Protein AF-A0A7R9WH27-F1 (afdb_monomer_lite)

Structure (mmCIF, N/CA/C/O backbone):
data_AF-A0A7R9WH27-F1
#
_entry.id   AF-A0A7R9WH27-F1
#
loop_
_atom_site.group_PDB
_atom_site.id
_atom_site.type_symbol
_atom_site.label_atom_id
_atom_site.label_alt_id
_atom_site.label_comp_id
_atom_site.label_asym_id
_atom_site.label_entity_id
_atom_site.label_seq_id
_atom_site.pdbx_PDB_ins_code
_atom_site.Cartn_x
_atom_site.Cartn_y
_atom_site.Cartn_z
_atom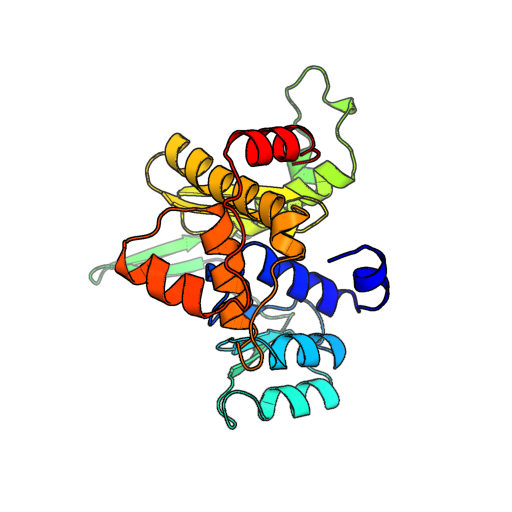_site.occupancy
_atom_site.B_iso_or_equiv
_atom_site.auth_seq_id
_atom_site.auth_comp_id
_atom_site.auth_asym_id
_atom_site.auth_atom_id
_atom_site.pdbx_PDB_model_num
ATOM 1 N N . VAL A 1 1 ? -1.184 -8.085 10.075 1.00 61.06 1 VAL A N 1
ATOM 2 C CA . VAL A 1 1 ? -1.516 -9.524 9.954 1.00 61.06 1 VAL A CA 1
ATOM 3 C C . VAL A 1 1 ? -0.761 -10.199 11.076 1.00 61.06 1 VAL A C 1
ATOM 5 O O . VAL A 1 1 ? 0.433 -9.943 11.156 1.00 61.06 1 VAL A O 1
ATOM 8 N N . THR A 1 2 ? -1.421 -10.906 11.996 1.00 66.88 2 THR A N 1
ATOM 9 C CA . THR A 1 2 ? -0.673 -11.622 13.046 1.00 66.88 2 THR A CA 1
ATOM 10 C C . THR A 1 2 ? 0.120 -12.771 12.410 1.00 66.88 2 THR A C 1
ATOM 12 O O . THR A 1 2 ? -0.253 -13.207 11.314 1.00 66.88 2 THR A O 1
ATOM 15 N N . PRO A 1 3 ? 1.202 -13.261 13.035 1.00 65.94 3 PRO A N 1
ATOM 16 C CA . PRO A 1 3 ? 1.954 -14.403 12.517 1.00 65.94 3 PRO A CA 1
ATOM 17 C C . PRO A 1 3 ? 1.070 -15.627 12.234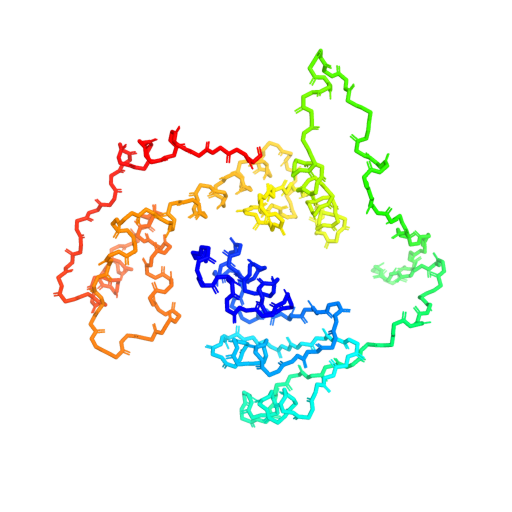 1.00 65.94 3 PRO A C 1
ATOM 19 O O . PRO A 1 3 ? 1.208 -16.252 11.185 1.00 65.94 3 PRO A O 1
ATOM 22 N N . GLU A 1 4 ? 0.087 -15.910 13.093 1.00 69.94 4 GLU A N 1
ATOM 23 C CA . GLU A 1 4 ? -0.840 -17.035 12.909 1.00 69.94 4 GLU A CA 1
ATOM 24 C C . GLU A 1 4 ? -1.750 -16.822 11.694 1.00 69.94 4 GLU A C 1
ATOM 26 O O . GLU A 1 4 ? -1.968 -17.735 10.900 1.00 69.94 4 GLU A O 1
ATOM 31 N N . ALA A 1 5 ? -2.244 -15.594 11.507 1.00 72.12 5 ALA A N 1
ATOM 32 C CA . ALA A 1 5 ? -3.050 -15.245 10.344 1.00 72.12 5 ALA A CA 1
ATOM 33 C C . ALA A 1 5 ? -2.237 -15.276 9.039 1.00 72.12 5 ALA A C 1
ATOM 35 O O . ALA A 1 5 ? -2.814 -15.486 7.977 1.00 72.12 5 ALA A O 1
ATOM 36 N N . ALA A 1 6 ? -0.918 -15.062 9.100 1.00 77.62 6 ALA A N 1
ATOM 37 C CA . ALA A 1 6 ? -0.035 -15.160 7.942 1.00 77.62 6 ALA A CA 1
ATOM 38 C C . ALA A 1 6 ? 0.253 -16.618 7.551 1.00 77.62 6 ALA A C 1
ATOM 40 O O . ALA A 1 6 ? 0.317 -16.913 6.362 1.00 77.62 6 ALA A O 1
ATOM 41 N N . ALA A 1 7 ? 0.371 -17.528 8.525 1.00 78.19 7 ALA A N 1
ATOM 42 C CA . ALA A 1 7 ? 0.679 -18.941 8.285 1.00 78.19 7 ALA A CA 1
ATOM 43 C C . ALA A 1 7 ? -0.418 -19.692 7.504 1.00 78.19 7 ALA A C 1
ATOM 45 O O . ALA A 1 7 ? -0.129 -20.664 6.814 1.00 78.19 7 ALA A O 1
ATOM 46 N N . GLY A 1 8 ? -1.672 -19.237 7.594 1.00 86.12 8 GLY A N 1
ATOM 47 C CA . GLY A 1 8 ? -2.798 -19.806 6.847 1.00 86.12 8 GLY A CA 1
ATOM 48 C C . GLY A 1 8 ? -2.989 -19.247 5.433 1.00 86.12 8 GLY A C 1
ATOM 49 O O . GLY A 1 8 ? -3.964 -19.607 4.776 1.00 86.12 8 GLY A O 1
ATOM 50 N N . LEU A 1 9 ? -2.125 -18.336 4.975 1.00 92.44 9 LEU A N 1
ATOM 51 C CA . LEU A 1 9 ? -2.237 -17.690 3.667 1.00 92.44 9 LEU A CA 1
ATOM 52 C C . LEU A 1 9 ? -1.174 -18.211 2.705 1.00 92.44 9 LEU A C 1
ATOM 54 O O . LEU A 1 9 ? -0.029 -18.445 3.083 1.00 92.44 9 LEU A O 1
ATOM 58 N N . THR A 1 10 ? -1.542 -18.324 1.431 1.00 95.56 10 THR A N 1
ATOM 59 C CA . THR A 1 10 ? -0.563 -18.559 0.369 1.00 95.56 10 THR A CA 1
ATOM 60 C C . THR A 1 10 ? 0.358 -17.340 0.219 1.00 95.56 10 THR A C 1
ATOM 62 O O . THR A 1 10 ? -0.026 -16.227 0.607 1.00 95.56 10 THR A O 1
ATOM 65 N N . PRO A 1 11 ? 1.572 -17.498 -0.344 1.00 95.06 11 PRO A N 1
ATOM 66 C CA . PRO A 1 11 ? 2.502 -16.382 -0.518 1.00 95.06 11 PRO A CA 1
ATOM 67 C C . PRO A 1 11 ? 1.886 -15.181 -1.251 1.00 95.06 11 PRO A C 1
ATOM 69 O O . PRO A 1 11 ? 2.013 -14.049 -0.783 1.00 95.06 11 PRO A O 1
ATOM 72 N N . SER A 1 12 ? 1.143 -15.418 -2.338 1.00 95.69 12 SER A N 1
ATOM 73 C CA . SER A 1 12 ? 0.466 -14.371 -3.115 1.00 95.69 12 SER A CA 1
ATOM 74 C C . SER A 1 12 ? -0.649 -13.685 -2.320 1.00 95.69 12 SER A C 1
ATOM 76 O O . SER A 1 12 ? -0.751 -12.455 -2.332 1.00 95.69 12 SER A O 1
ATOM 78 N N . ALA A 1 13 ? -1.431 -14.449 -1.552 1.00 96.44 13 ALA A N 1
ATOM 79 C CA . ALA A 1 13 ? -2.485 -13.906 -0.702 1.00 96.44 13 ALA A CA 1
ATOM 80 C C . ALA A 1 13 ? -1.905 -13.022 0.414 1.00 96.44 13 ALA A C 1
ATOM 82 O O . ALA A 1 13 ? -2.415 -11.927 0.674 1.00 96.44 13 ALA A O 1
ATOM 83 N N . LEU A 1 14 ? -0.811 -13.460 1.046 1.00 96.06 14 LEU A N 1
ATOM 84 C CA . LEU A 1 14 ? -0.101 -12.683 2.059 1.00 96.06 14 LEU A CA 1
ATOM 85 C C . LEU A 1 14 ? 0.523 -11.416 1.460 1.00 96.06 14 LEU A C 1
ATOM 87 O O . LEU A 1 14 ? 0.393 -10.343 2.053 1.00 96.06 14 LEU A O 1
ATOM 91 N N . ALA A 1 15 ? 1.161 -11.515 0.290 1.00 96.56 15 ALA A N 1
ATOM 92 C CA . ALA A 1 15 ? 1.761 -10.379 -0.404 1.00 96.56 15 ALA A CA 1
ATOM 93 C C . ALA A 1 15 ? 0.709 -9.321 -0.770 1.00 96.56 15 ALA A C 1
ATOM 95 O O . ALA A 1 15 ? 0.882 -8.148 -0.432 1.00 96.56 15 ALA A O 1
ATOM 96 N N . TYR A 1 16 ? -0.420 -9.733 -1.359 1.00 96.88 16 TYR A N 1
ATOM 97 C CA . TYR A 1 16 ? -1.527 -8.826 -1.668 1.00 96.88 16 TYR A CA 1
ATOM 98 C C . TYR A 1 16 ? -2.095 -8.173 -0.402 1.00 96.88 16 TYR A C 1
ATOM 100 O O . TYR A 1 16 ? -2.272 -6.952 -0.341 1.00 96.88 16 TYR A O 1
ATOM 108 N N . LEU A 1 17 ? -2.331 -8.968 0.649 1.00 95.00 17 LEU A N 1
ATOM 109 C CA . LEU A 1 17 ? -2.856 -8.461 1.913 1.00 95.00 17 LEU A CA 1
ATOM 110 C C . LEU A 1 17 ? -1.915 -7.434 2.551 1.00 95.00 17 LEU A C 1
ATOM 112 O O . LEU A 1 17 ? -2.388 -6.425 3.077 1.00 95.00 17 LEU A O 1
ATOM 116 N N . ARG A 1 18 ? -0.601 -7.676 2.512 1.00 95.81 18 ARG A N 1
ATOM 117 C CA . ARG A 1 18 ? 0.424 -6.740 2.988 1.00 95.81 18 ARG A CA 1
ATOM 118 C C . ARG A 1 18 ? 0.440 -5.463 2.152 1.00 95.81 18 ARG A C 1
ATOM 120 O O . ARG A 1 18 ? 0.321 -4.386 2.729 1.00 95.81 18 ARG A O 1
ATOM 127 N N . ALA A 1 19 ? 0.494 -5.578 0.825 1.00 97.31 19 ALA A N 1
ATOM 128 C CA . ALA A 1 19 ? 0.511 -4.437 -0.091 1.00 97.31 19 ALA A CA 1
ATOM 129 C C . ALA A 1 19 ? -0.689 -3.505 0.136 1.00 97.31 19 ALA A C 1
ATOM 131 O O . ALA A 1 19 ? -0.513 -2.312 0.376 1.00 97.31 19 ALA A O 1
ATOM 132 N N . ARG A 1 20 ? -1.903 -4.064 0.189 1.00 95.62 20 ARG A N 1
ATOM 133 C CA . ARG A 1 20 ? -3.128 -3.295 0.446 1.00 95.62 20 ARG A CA 1
ATOM 134 C C . ARG A 1 20 ? -3.147 -2.642 1.831 1.00 95.62 20 ARG A C 1
ATOM 136 O O . ARG A 1 20 ? -3.707 -1.565 2.021 1.00 95.62 20 ARG A O 1
ATOM 143 N N . ASN A 1 21 ? -2.573 -3.305 2.834 1.00 93.62 21 ASN A N 1
ATOM 144 C CA . ASN A 1 21 ? -2.565 -2.796 4.205 1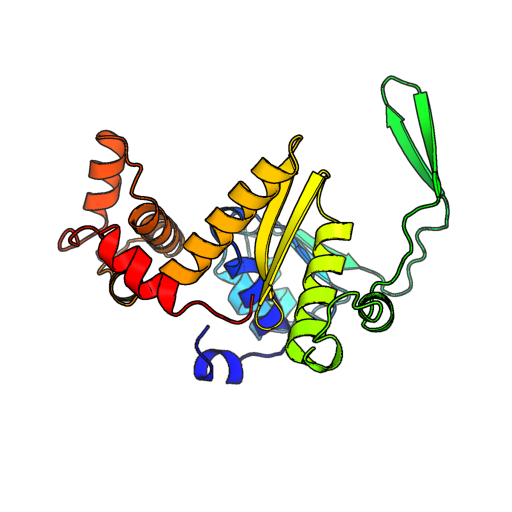.00 93.62 21 ASN A CA 1
ATOM 145 C C . ASN A 1 21 ? -1.449 -1.797 4.501 1.00 93.62 21 ASN A C 1
ATOM 147 O O . ASN A 1 21 ? -1.488 -1.232 5.597 1.00 93.62 21 ASN A O 1
ATOM 151 N N . ALA A 1 22 ? -0.513 -1.559 3.577 1.00 95.62 22 ALA A N 1
ATOM 152 C CA . ALA A 1 22 ? 0.455 -0.471 3.691 1.00 95.62 22 ALA A CA 1
ATOM 153 C C . ALA A 1 22 ? -0.272 0.859 3.948 1.00 95.62 22 ALA A C 1
ATOM 155 O O . ALA A 1 22 ? 0.007 1.551 4.923 1.00 95.62 22 ALA A O 1
ATOM 156 N N . ASP A 1 23 ? -1.291 1.143 3.132 1.00 96.00 23 ASP A N 1
ATOM 157 C CA . ASP A 1 23 ? -2.209 2.264 3.309 1.00 96.00 23 ASP A CA 1
ATOM 158 C C . ASP A 1 23 ? -3.601 1.891 2.756 1.00 96.00 23 ASP A C 1
ATOM 160 O O . ASP A 1 23 ? -3.847 1.971 1.546 1.00 96.00 23 ASP A O 1
ATOM 164 N N . PRO A 1 24 ? -4.533 1.439 3.612 1.00 93.31 24 PRO A N 1
ATOM 165 C CA . PRO A 1 24 ? -5.829 0.955 3.156 1.00 93.31 24 PRO A CA 1
ATOM 166 C C . PRO A 1 24 ? -6.774 2.083 2.721 1.00 93.31 24 PRO A C 1
ATOM 168 O O . PRO A 1 24 ? -7.764 1.796 2.049 1.00 93.31 24 PRO A O 1
ATOM 171 N N . MET A 1 25 ? -6.485 3.341 3.085 1.00 92.62 25 MET A N 1
ATOM 172 C CA . MET A 1 25 ? -7.241 4.500 2.603 1.00 92.62 25 MET A CA 1
ATOM 173 C C . MET A 1 25 ? -6.897 4.756 1.140 1.00 92.62 25 MET A C 1
ATOM 175 O O . MET A 1 25 ? -7.789 4.855 0.302 1.00 92.62 25 MET A O 1
ATOM 179 N N . CYS A 1 26 ? -5.601 4.779 0.817 1.00 95.38 26 CYS A N 1
ATOM 180 C CA . CYS A 1 26 ? -5.136 4.932 -0.561 1.00 95.38 26 CYS A CA 1
ATOM 181 C C . CYS A 1 26 ? -5.441 3.715 -1.447 1.00 95.38 26 CYS A C 1
ATOM 183 O O . CYS A 1 26 ? -5.509 3.862 -2.661 1.00 95.38 26 CYS A O 1
ATOM 185 N N . SER A 1 27 ? -5.638 2.528 -0.866 1.00 96.44 27 SER A N 1
ATOM 186 C CA . SER A 1 27 ? -5.945 1.309 -1.632 1.00 96.44 27 SER A CA 1
ATOM 187 C C . SER A 1 27 ? -7.432 1.153 -1.990 1.00 96.44 27 SER A C 1
ATOM 189 O O . SER A 1 27 ? -7.836 0.144 -2.574 1.00 96.44 27 SER A O 1
ATOM 191 N N . PHE A 1 28 ? -8.289 2.106 -1.616 1.00 95.31 28 PHE A N 1
ATOM 192 C CA . PHE A 1 28 ? -9.689 2.089 -2.028 1.00 95.31 28 PHE A CA 1
ATOM 193 C C . PHE A 1 28 ? -9.792 2.318 -3.541 1.00 95.31 28 PHE A C 1
ATOM 195 O O . PHE A 1 28 ? -9.456 3.394 -4.026 1.00 95.31 28 PHE A O 1
ATOM 202 N N . GLY A 1 29 ? -10.268 1.311 -4.281 1.00 96.06 29 GLY A N 1
ATOM 203 C CA . GLY A 1 29 ? -10.283 1.370 -5.748 1.00 96.06 29 GLY A CA 1
ATOM 204 C C . GLY A 1 29 ? -8.904 1.133 -6.371 1.00 96.06 29 GLY A C 1
ATOM 205 O O . GLY A 1 29 ? -8.630 1.625 -7.457 1.00 96.06 29 GLY A O 1
ATOM 206 N N . ASP A 1 30 ? -8.027 0.394 -5.686 1.00 97.94 30 ASP A N 1
ATOM 207 C CA . ASP A 1 30 ? -6.726 -0.002 -6.229 1.00 97.94 30 ASP A CA 1
ATOM 208 C C . ASP A 1 30 ? -6.839 -0.830 -7.520 1.00 97.94 30 ASP A C 1
ATOM 210 O O . ASP A 1 30 ? -7.867 -1.446 -7.818 1.00 97.94 30 ASP A O 1
ATOM 214 N N . PHE A 1 31 ? -5.732 -0.888 -8.257 1.00 98.56 31 PHE A N 1
ATOM 215 C CA . PHE A 1 31 ? -5.516 -1.859 -9.321 1.00 98.56 31 PHE A CA 1
ATOM 216 C C . PHE A 1 31 ? -4.410 -2.817 -8.870 1.00 98.56 31 PHE A C 1
ATOM 218 O O . PHE A 1 31 ? -3.254 -2.416 -8.730 1.00 98.56 31 PHE A O 1
ATOM 225 N N . ALA A 1 32 ? -4.766 -4.067 -8.583 1.00 98.25 32 ALA A N 1
ATOM 226 C CA . ALA A 1 32 ? -3.833 -5.051 -8.047 1.00 98.25 32 ALA A CA 1
ATOM 227 C C . ALA A 1 32 ? -2.902 -5.594 -9.143 1.00 98.25 32 ALA A C 1
ATOM 229 O O . ALA A 1 32 ? -3.335 -5.843 -10.264 1.00 98.25 32 ALA A O 1
ATOM 230 N N . ALA A 1 33 ? -1.638 -5.836 -8.804 1.00 98.25 33 ALA A N 1
ATOM 231 C CA . ALA A 1 33 ? -0.700 -6.574 -9.643 1.00 98.25 33 ALA A CA 1
ATOM 232 C C . ALA A 1 33 ? -0.110 -7.728 -8.828 1.00 98.25 33 ALA A C 1
ATOM 234 O O . ALA A 1 33 ? 0.365 -7.508 -7.712 1.00 98.25 33 ALA A O 1
ATOM 235 N N . VAL A 1 34 ? -0.164 -8.947 -9.366 1.00 97.88 34 VAL A N 1
ATOM 236 C CA . VAL A 1 34 ? 0.347 -10.161 -8.713 1.00 97.88 34 VAL A CA 1
ATOM 237 C C . VAL A 1 34 ? 1.380 -10.813 -9.628 1.00 97.88 34 VAL A C 1
ATOM 239 O O . VAL A 1 34 ? 1.140 -10.966 -10.822 1.00 97.88 34 VAL A O 1
ATOM 242 N N . SER A 1 35 ? 2.544 -11.162 -9.077 1.00 96.50 35 SER A N 1
ATOM 243 C CA . SER A 1 35 ? 3.671 -11.752 -9.818 1.00 96.50 35 SER A CA 1
ATOM 244 C C . SER A 1 35 ? 3.456 -13.206 -10.234 1.00 96.50 35 SER A C 1
ATOM 246 O O . SER A 1 35 ? 4.166 -13.698 -11.103 1.00 96.50 35 SER A O 1
ATOM 248 N N . ASP A 1 36 ? 2.487 -13.876 -9.617 1.00 96.38 36 ASP A N 1
ATOM 249 C CA . ASP A 1 36 ? 2.232 -15.311 -9.715 1.00 96.38 36 ASP A CA 1
ATOM 250 C C . ASP A 1 36 ? 0.786 -15.579 -10.144 1.00 96.38 36 ASP A C 1
ATOM 252 O O . ASP A 1 36 ? -0.057 -14.676 -10.161 1.00 96.38 36 ASP A O 1
ATOM 256 N N . VAL A 1 37 ? 0.488 -16.839 -10.474 1.00 97.31 37 VAL A N 1
ATOM 257 C CA . VAL A 1 37 ? -0.882 -17.274 -10.769 1.00 97.31 37 VAL A CA 1
ATOM 258 C C . VAL A 1 37 ? -1.773 -16.999 -9.557 1.00 97.31 37 VAL A C 1
ATOM 260 O O . VAL A 1 37 ? -1.492 -17.451 -8.448 1.00 97.31 37 VAL A O 1
ATOM 263 N N . VAL A 1 38 ? -2.858 -16.257 -9.770 1.00 98.38 38 VAL A N 1
ATOM 264 C CA . VAL A 1 38 ? -3.792 -15.888 -8.703 1.00 98.38 38 VAL A CA 1
ATOM 265 C C . VAL A 1 38 ? -4.614 -17.107 -8.309 1.00 98.38 38 VAL A C 1
ATOM 267 O O . VAL A 1 38 ? -5.360 -17.653 -9.124 1.00 98.38 38 VAL A O 1
ATOM 270 N N . ASP A 1 39 ? -4.491 -17.494 -7.044 1.00 98.25 39 ASP A N 1
ATOM 271 C CA . ASP A 1 39 ? -5.215 -18.600 -6.426 1.00 98.25 39 ASP A CA 1
ATOM 272 C C . ASP A 1 39 ? -6.539 -18.165 -5.771 1.00 98.25 39 ASP A C 1
ATOM 274 O O . ASP A 1 39 ? -6.862 -16.976 -5.639 1.00 98.25 39 ASP A O 1
ATOM 278 N N . GLU A 1 40 ? -7.329 -19.157 -5.348 1.00 98.00 40 GLU A N 1
ATOM 279 C CA . GLU A 1 40 ? -8.607 -18.937 -4.666 1.00 98.00 40 GLU A CA 1
ATOM 280 C C . GLU A 1 40 ? -8.439 -18.063 -3.412 1.00 98.00 40 GLU A C 1
ATOM 282 O O . GLU A 1 40 ? -9.232 -17.147 -3.179 1.00 98.00 40 GLU A O 1
ATOM 287 N N . ALA A 1 41 ? -7.386 -18.295 -2.621 1.00 96.88 41 ALA A N 1
ATOM 288 C CA . ALA A 1 41 ? -7.129 -17.561 -1.383 1.00 96.88 41 ALA A CA 1
ATOM 289 C C . ALA A 1 41 ? -6.936 -16.057 -1.641 1.00 96.88 41 ALA A C 1
ATOM 291 O O . ALA A 1 41 ? -7.566 -15.220 -0.984 1.00 96.88 41 ALA A O 1
ATOM 292 N N . THR A 1 42 ? -6.126 -15.706 -2.640 1.00 97.81 42 THR A N 1
ATOM 293 C CA . THR A 1 42 ? -5.892 -14.323 -3.069 1.00 97.81 42 THR A CA 1
ATOM 294 C C . THR A 1 42 ? -7.186 -13.699 -3.594 1.00 97.81 42 THR A C 1
ATOM 296 O O . THR A 1 42 ? -7.555 -12.589 -3.190 1.00 97.81 42 THR A O 1
ATOM 299 N N . ALA A 1 43 ? -7.937 -14.432 -4.423 1.00 98.19 43 ALA A N 1
ATOM 300 C CA . ALA A 1 43 ? -9.215 -13.975 -4.962 1.00 98.19 43 ALA A CA 1
ATOM 301 C C . ALA A 1 43 ? -10.269 -13.726 -3.867 1.00 98.19 43 ALA A C 1
ATOM 303 O O . ALA A 1 43 ? -11.008 -12.741 -3.933 1.00 98.19 43 ALA A O 1
ATOM 304 N N . LEU A 1 44 ? -10.329 -14.564 -2.826 1.00 97.06 44 LEU A N 1
ATOM 305 C CA . LEU A 1 44 ? -11.243 -14.403 -1.689 1.00 97.06 44 LEU A CA 1
ATOM 306 C C . LEU A 1 44 ? -10.929 -13.170 -0.838 1.00 97.06 44 LEU A C 1
ATOM 308 O O . LEU A 1 44 ? -11.859 -12.544 -0.314 1.00 97.06 44 LEU A O 1
ATOM 312 N N . ILE A 1 45 ? -9.651 -12.807 -0.699 1.00 95.25 45 ILE A N 1
ATOM 313 C CA . ILE A 1 45 ? -9.258 -11.546 -0.059 1.00 95.25 45 ILE A CA 1
ATOM 314 C C . ILE A 1 45 ? -9.735 -10.383 -0.932 1.00 95.25 45 ILE A C 1
ATOM 316 O O . ILE A 1 45 ? -10.535 -9.568 -0.473 1.00 95.25 45 ILE A O 1
ATOM 320 N N . LEU A 1 46 ? -9.342 -10.353 -2.207 1.00 95.81 46 LEU A N 1
ATOM 321 C CA . LEU A 1 46 ? -9.679 -9.283 -3.153 1.00 95.81 46 LEU A CA 1
ATOM 322 C C . LEU A 1 46 ? -11.198 -9.100 -3.352 1.00 95.81 46 LEU A C 1
ATOM 324 O O . LEU A 1 46 ? -11.688 -7.977 -3.517 1.00 95.81 46 LEU A O 1
ATOM 328 N N . LYS A 1 47 ? -11.982 -10.182 -3.284 1.00 96.00 47 LYS A N 1
ATOM 329 C CA . LYS A 1 47 ? -13.454 -10.160 -3.369 1.00 96.00 47 LYS A CA 1
ATOM 330 C C . LYS A 1 47 ? -14.083 -9.235 -2.326 1.00 96.00 47 LYS A C 1
ATOM 332 O O . LYS A 1 47 ? -15.049 -8.543 -2.643 1.00 96.00 47 LYS A O 1
ATOM 337 N N . LYS A 1 48 ? -13.548 -9.227 -1.100 1.00 93.00 48 LYS A N 1
ATOM 338 C CA . LYS A 1 48 ? -14.086 -8.472 0.050 1.00 93.00 48 LYS A CA 1
ATOM 339 C C . LYS A 1 48 ? -13.723 -6.988 0.019 1.00 93.00 48 LYS A C 1
ATOM 341 O O . LYS A 1 48 ? -14.303 -6.198 0.760 1.00 93.00 48 LYS A O 1
ATOM 346 N N . GLU A 1 49 ? -12.744 -6.630 -0.796 1.00 93.50 49 GLU A N 1
ATOM 347 C CA . GLU A 1 49 ? -12.150 -5.303 -0.846 1.00 93.50 49 GLU A CA 1
ATOM 348 C C . GLU A 1 49 ? -12.787 -4.431 -1.930 1.00 93.50 49 GLU A C 1
ATOM 350 O O . GLU A 1 49 ? -13.382 -4.939 -2.875 1.00 93.50 49 GLU A O 1
ATOM 355 N N . VAL A 1 50 ? -12.655 -3.110 -1.850 1.00 94.56 50 VAL A N 1
ATOM 356 C CA . VAL A 1 50 ? -12.989 -2.236 -2.988 1.00 94.56 50 VAL A CA 1
ATOM 357 C C . VAL A 1 50 ? -11.746 -2.071 -3.856 1.00 94.56 50 VAL A C 1
ATOM 359 O O . VAL A 1 50 ? -10.736 -1.554 -3.382 1.00 94.56 50 VAL A O 1
ATOM 362 N N . SER A 1 51 ? -11.836 -2.533 -5.101 1.00 97.19 51 S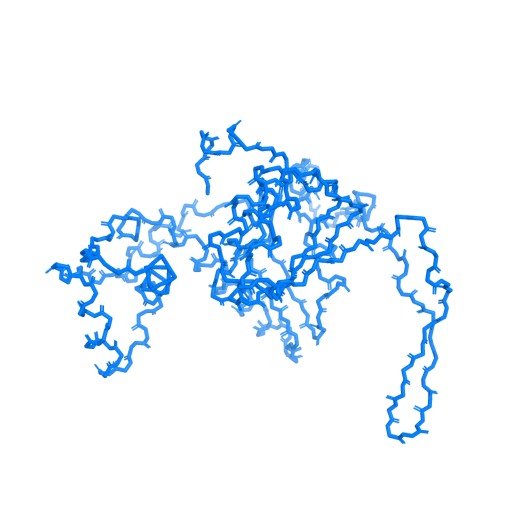ER A N 1
ATOM 363 C CA . SER A 1 51 ? -10.751 -2.591 -6.084 1.00 97.19 51 SER A CA 1
ATOM 364 C C . SER A 1 51 ? -11.343 -2.476 -7.488 1.00 97.19 51 SER A C 1
ATOM 366 O O . SER A 1 51 ? -12.467 -2.949 -7.713 1.00 97.19 51 SER A O 1
ATOM 368 N N . ASP A 1 52 ? -10.604 -1.863 -8.407 1.00 98.19 52 ASP A N 1
ATOM 369 C CA . ASP A 1 52 ? -11.036 -1.587 -9.777 1.00 98.19 52 ASP A CA 1
ATOM 370 C C . ASP A 1 52 ? -10.578 -2.640 -10.783 1.00 98.19 52 ASP A C 1
ATOM 372 O O . ASP A 1 52 ? -11.314 -2.924 -11.733 1.00 98.19 52 ASP A O 1
ATOM 376 N N . GLY A 1 53 ? -9.444 -3.291 -10.533 1.00 98.44 53 GLY A N 1
ATOM 377 C CA . GLY A 1 53 ? -8.975 -4.380 -11.377 1.00 98.44 53 GLY A CA 1
ATOM 378 C C . GLY A 1 53 ? -7.801 -5.152 -10.796 1.00 98.44 53 GLY A C 1
ATOM 379 O O . GLY A 1 53 ? -7.271 -4.819 -9.736 1.00 98.44 53 GLY A O 1
ATOM 380 N N . ILE A 1 54 ? -7.412 -6.205 -11.506 1.00 98.69 54 ILE A N 1
ATOM 381 C CA . ILE A 1 54 ? -6.223 -7.006 -11.229 1.00 98.69 54 ILE A CA 1
ATOM 382 C C . ILE A 1 54 ? -5.509 -7.371 -12.531 1.00 98.69 54 ILE A C 1
ATOM 384 O O . ILE A 1 54 ? -6.152 -7.627 -13.550 1.00 98.69 54 ILE A O 1
ATOM 388 N N . VAL A 1 55 ? -4.179 -7.401 -12.482 1.00 98.56 55 VAL A N 1
ATOM 389 C CA . VAL A 1 55 ? -3.309 -7.985 -13.502 1.00 98.56 55 VAL A CA 1
ATOM 390 C C . VAL A 1 55 ? -2.411 -9.053 -12.879 1.00 98.56 55 VAL A C 1
ATOM 392 O O . VAL A 1 55 ? -1.873 -8.862 -11.787 1.00 98.56 55 VAL A O 1
ATOM 395 N N . ALA A 1 56 ? -2.259 -10.181 -13.564 1.00 98.19 56 ALA A N 1
ATOM 396 C CA . ALA A 1 56 ? -1.430 -11.305 -13.135 1.00 98.19 56 ALA A CA 1
ATOM 397 C C . ALA A 1 56 ? -0.979 -12.131 -14.352 1.00 98.19 56 ALA A C 1
ATOM 399 O O . ALA A 1 56 ? -1.591 -11.997 -15.413 1.00 98.19 56 ALA A O 1
ATOM 400 N N . PRO A 1 57 ? 0.042 -12.998 -14.236 1.00 97.56 57 PRO A N 1
ATOM 401 C CA . PRO A 1 57 ? 0.423 -13.913 -15.316 1.00 97.56 57 PRO A CA 1
ATOM 402 C C . PRO A 1 57 ? -0.608 -15.019 -15.590 1.00 97.56 57 PRO A C 1
ATOM 404 O O . PRO A 1 57 ? -0.516 -15.700 -16.603 1.00 97.56 57 PRO A O 1
ATOM 407 N N . GLY A 1 58 ? -1.571 -15.226 -14.690 1.00 98.06 58 GLY A N 1
ATOM 408 C CA . GLY A 1 58 ? -2.639 -16.204 -14.861 1.00 98.06 58 GLY A CA 1
ATOM 409 C C . GLY A 1 58 ? -3.541 -16.297 -13.633 1.00 98.06 58 GLY A C 1
ATOM 410 O O . GLY A 1 58 ? -3.277 -15.679 -12.598 1.00 98.06 58 GLY A O 1
ATOM 411 N N . TYR A 1 59 ? -4.604 -17.091 -13.745 1.00 98.44 59 TYR A N 1
ATOM 412 C CA . TYR A 1 59 ? -5.620 -17.280 -12.706 1.00 98.44 59 TYR A CA 1
ATOM 413 C C . TYR A 1 59 ? -6.031 -18.751 -12.648 1.00 98.44 59 TYR A C 1
ATOM 415 O O . TYR A 1 59 ? -6.228 -19.371 -13.694 1.00 98.44 59 TYR A O 1
ATOM 423 N N . THR A 1 60 ? -6.217 -19.308 -11.449 1.00 98.62 60 THR A N 1
ATOM 424 C CA . THR A 1 60 ? -6.871 -20.621 -11.344 1.00 98.62 60 THR A CA 1
ATOM 425 C C . THR A 1 60 ? -8.354 -20.511 -11.729 1.00 98.62 60 THR A C 1
ATOM 427 O O . THR A 1 60 ? -8.935 -19.418 -11.635 1.00 98.62 60 THR A O 1
ATOM 430 N N . PRO A 1 61 ? -9.009 -21.610 -12.151 1.00 98.56 61 PRO A N 1
ATOM 431 C CA . PRO A 1 61 ? -10.439 -21.594 -12.463 1.00 98.56 61 PRO A CA 1
ATOM 432 C C . PRO A 1 61 ? -11.295 -21.055 -11.307 1.00 98.56 61 PRO A C 1
ATOM 434 O O . PRO A 1 61 ? -12.187 -20.234 -11.520 1.00 98.56 61 PRO A O 1
ATOM 437 N N . GLU A 1 62 ? -10.982 -21.446 -10.072 1.00 98.19 62 GLU A N 1
ATOM 438 C CA . GLU A 1 62 ? -11.697 -21.039 -8.858 1.00 98.19 62 GLU A CA 1
ATOM 439 C C . GLU A 1 62 ? -11.532 -19.538 -8.598 1.00 98.19 62 GLU A C 1
ATOM 441 O O . GLU A 1 62 ? -12.512 -18.828 -8.340 1.00 98.19 62 GLU A O 1
ATOM 446 N N . ALA A 1 63 ? -10.300 -19.032 -8.722 1.00 98.50 63 ALA A N 1
ATOM 447 C CA . ALA A 1 63 ? -10.003 -17.612 -8.590 1.00 98.50 63 ALA A CA 1
ATOM 448 C C . ALA A 1 63 ? -10.785 -16.789 -9.619 1.00 98.50 63 ALA A C 1
ATOM 450 O O . ALA A 1 63 ? -11.430 -15.794 -9.276 1.00 98.50 63 ALA A O 1
ATOM 451 N N . LEU A 1 64 ? -10.789 -17.231 -10.876 1.00 98.00 64 LEU A N 1
ATOM 452 C CA . LEU A 1 64 ? -11.467 -16.532 -11.957 1.00 98.00 64 LEU A CA 1
ATOM 453 C C . LEU A 1 64 ? -12.991 -16.486 -11.746 1.00 98.00 64 LEU A C 1
ATOM 455 O O . LEU A 1 64 ? -13.604 -15.430 -11.927 1.00 98.00 64 LEU A O 1
ATOM 459 N N . GLU A 1 65 ? -13.608 -17.581 -11.294 1.00 98.25 65 GLU A N 1
ATOM 460 C CA . GLU A 1 65 ? -15.043 -17.629 -10.980 1.00 98.25 65 GLU A CA 1
ATOM 461 C C . GLU A 1 65 ? -15.443 -16.704 -9.822 1.00 98.25 65 GLU A C 1
ATOM 463 O O . GLU A 1 65 ? -16.551 -16.152 -9.798 1.00 98.25 65 GLU A O 1
ATOM 468 N N . ILE A 1 66 ? -14.539 -16.485 -8.867 1.00 98.38 66 ILE A N 1
ATOM 469 C CA . ILE A 1 66 ? -14.730 -15.500 -7.801 1.00 98.38 66 ILE A CA 1
ATOM 470 C C . ILE A 1 66 ? -14.647 -14.076 -8.358 1.00 98.38 66 ILE A C 1
ATOM 472 O O . ILE A 1 66 ? -15.530 -13.254 -8.082 1.00 98.38 66 ILE A O 1
ATOM 476 N N . LEU A 1 67 ? -13.599 -13.775 -9.128 1.00 98.06 67 LEU A N 1
ATOM 477 C CA . LEU A 1 67 ? -13.300 -12.420 -9.592 1.00 98.06 67 LEU A CA 1
ATOM 478 C C . LEU A 1 67 ? -14.305 -11.920 -10.632 1.00 98.06 67 LEU A C 1
ATOM 480 O O . LEU A 1 67 ? -14.719 -10.763 -10.550 1.00 98.06 67 LEU A O 1
ATOM 484 N N . LYS A 1 68 ? -14.799 -12.793 -11.519 1.00 97.00 68 LYS A N 1
ATOM 485 C CA . LYS A 1 68 ? -15.861 -12.467 -12.489 1.00 97.00 68 LYS A CA 1
ATOM 486 C C . LYS A 1 68 ? -17.126 -11.916 -11.831 1.00 97.00 68 LYS A C 1
ATOM 488 O O . LYS A 1 68 ? -17.811 -11.090 -12.415 1.00 97.00 68 LYS A O 1
ATOM 493 N N . LYS A 1 69 ? -17.461 -12.340 -10.610 1.00 97.25 69 LYS A N 1
ATOM 494 C CA . LYS A 1 69 ? -18.688 -11.900 -9.914 1.00 97.25 69 LYS A CA 1
ATOM 495 C C . LYS A 1 69 ? -18.551 -10.509 -9.289 1.00 97.25 69 LYS A C 1
ATOM 497 O O . LYS A 1 69 ? -19.549 -9.884 -8.922 1.00 97.25 69 LYS A O 1
ATOM 502 N N . LYS A 1 70 ? -17.325 -10.008 -9.138 1.00 97.38 70 LYS A N 1
ATOM 503 C CA . LYS A 1 70 ? -17.042 -8.724 -8.493 1.00 97.38 70 LYS A CA 1
ATOM 504 C C . LYS A 1 70 ? -17.540 -7.559 -9.365 1.00 97.38 70 LYS A C 1
ATOM 506 O O . LYS A 1 70 ? -17.612 -7.656 -10.588 1.00 97.38 70 LYS A O 1
ATOM 511 N N . LYS A 1 71 ? -17.951 -6.461 -8.717 1.00 95.56 71 LYS A N 1
ATOM 512 C CA . LYS A 1 71 ? -18.582 -5.281 -9.354 1.00 95.56 71 LYS A CA 1
ATOM 513 C C . LYS A 1 71 ? -19.729 -5.650 -10.318 1.00 95.56 71 LYS A C 1
ATOM 515 O O . LYS A 1 71 ? -19.888 -5.019 -11.358 1.00 95.56 71 LYS A O 1
ATOM 520 N N . GLY A 1 72 ? -20.509 -6.685 -9.988 1.00 95.44 72 GLY A N 1
ATOM 521 C CA . GLY A 1 72 ? -21.643 -7.130 -10.805 1.00 95.44 72 GLY A CA 1
ATOM 522 C C . GLY A 1 72 ? -21.243 -7.571 -12.215 1.00 95.44 72 GLY A C 1
ATOM 523 O O . GLY A 1 72 ? -21.928 -7.216 -13.169 1.00 95.44 72 GLY A O 1
ATOM 524 N N . GLY A 1 73 ? -20.111 -8.268 -12.360 1.00 96.50 73 GLY A N 1
ATOM 525 C CA . GLY A 1 73 ? -19.612 -8.708 -13.668 1.00 96.50 73 GLY A CA 1
ATOM 526 C C . GLY A 1 73 ? -18.628 -7.751 -14.339 1.00 96.50 73 GLY A C 1
ATOM 527 O O . GLY A 1 73 ? -18.085 -8.083 -15.385 1.00 96.50 73 GLY A O 1
ATOM 528 N N . LYS A 1 74 ? -18.403 -6.560 -13.770 1.00 97.06 74 LYS A N 1
ATOM 529 C CA . LYS A 1 74 ? -17.625 -5.477 -14.404 1.00 97.06 74 LYS A CA 1
ATOM 530 C C . LYS A 1 74 ? -16.214 -5.307 -13.838 1.00 97.06 74 LYS A C 1
ATOM 532 O O . LYS A 1 74 ? -15.588 -4.275 -14.062 1.00 97.06 74 LYS A O 1
ATOM 537 N N . PHE A 1 75 ? -15.736 -6.251 -13.031 1.00 98.38 75 PHE A N 1
ATOM 538 C CA . PHE A 1 75 ? -14.381 -6.185 -12.493 1.00 98.38 75 PHE A CA 1
ATOM 539 C C . PHE A 1 75 ? -13.350 -6.483 -13.586 1.00 98.38 75 PHE A C 1
ATOM 541 O O . PHE A 1 75 ? -13.506 -7.448 -14.332 1.00 98.38 75 PHE A O 1
ATOM 548 N N . ILE A 1 76 ? -12.314 -5.647 -13.686 1.00 98.56 76 ILE A N 1
ATOM 549 C CA . ILE A 1 76 ? -11.296 -5.773 -14.730 1.00 98.56 76 ILE A CA 1
ATOM 550 C C . ILE A 1 76 ? -10.300 -6.858 -14.317 1.00 98.56 76 ILE A C 1
ATOM 552 O O . ILE A 1 76 ? -9.632 -6.738 -13.293 1.00 98.56 76 ILE A O 1
ATOM 556 N N . VAL A 1 77 ? -10.194 -7.908 -15.128 1.00 98.44 77 VAL A N 1
ATOM 557 C CA . VAL A 1 77 ? -9.233 -9.001 -14.944 1.00 98.44 77 VAL A CA 1
ATOM 558 C C . VAL A 1 77 ? -8.346 -9.044 -16.181 1.00 98.44 77 VAL A C 1
ATOM 560 O O . VAL A 1 77 ? -8.836 -9.300 -17.279 1.00 98.44 77 VAL A O 1
ATOM 563 N N . LEU A 1 78 ? -7.061 -8.744 -16.005 1.00 98.44 78 LEU A N 1
ATOM 564 C CA . LEU A 1 78 ? -6.066 -8.732 -17.073 1.00 98.44 78 LEU A CA 1
ATOM 565 C C . LEU A 1 78 ? -5.071 -9.870 -16.876 1.00 98.44 78 LEU A C 1
ATOM 567 O O . LEU A 1 78 ? -4.608 -10.121 -15.763 1.00 98.44 78 LEU A O 1
ATOM 571 N N . GLU A 1 79 ? -4.706 -10.522 -17.970 1.00 97.75 79 GLU A N 1
ATOM 572 C CA . GLU A 1 79 ? -3.606 -11.479 -17.998 1.00 97.75 79 GLU A CA 1
ATOM 573 C C . GLU A 1 79 ? -2.401 -10.827 -18.678 1.00 97.75 79 GLU A C 1
ATOM 575 O O . GLU A 1 79 ? -2.514 -10.290 -19.783 1.00 97.75 79 GLU A O 1
ATOM 580 N N . ALA A 1 80 ? -1.259 -10.822 -17.995 1.00 95.56 80 ALA A N 1
ATOM 581 C CA . ALA A 1 80 ? -0.004 -10.311 -18.523 1.00 95.56 80 ALA A CA 1
ATOM 582 C C . ALA A 1 80 ? 0.860 -11.464 -19.030 1.00 95.56 80 ALA A C 1
ATOM 584 O O . ALA A 1 80 ? 1.078 -12.447 -18.329 1.00 95.56 80 ALA A O 1
ATOM 585 N N . LYS A 1 81 ? 1.417 -11.314 -20.231 1.00 94.25 81 LYS A N 1
ATOM 586 C CA . LYS A 1 81 ? 2.407 -12.256 -20.755 1.00 94.25 81 LYS A CA 1
ATOM 587 C C . LYS A 1 81 ? 3.754 -12.002 -20.086 1.00 94.25 81 LYS A C 1
ATOM 589 O O . LYS A 1 81 ? 4.301 -10.907 -20.211 1.00 94.25 81 LYS A O 1
ATOM 594 N N . SER A 1 82 ? 4.274 -12.992 -19.367 1.00 87.31 82 SER A N 1
ATOM 595 C CA . SER A 1 82 ? 5.537 -12.876 -18.626 1.00 87.31 82 SER A CA 1
ATOM 596 C C . SER A 1 82 ? 6.769 -12.769 -19.530 1.00 87.31 82 SER A C 1
ATOM 598 O O . SER A 1 82 ? 7.803 -12.280 -19.085 1.00 87.31 82 SER A O 1
ATOM 600 N N . ASP A 1 83 ? 6.652 -13.186 -20.790 1.00 90.94 83 ASP A N 1
ATOM 601 C CA . ASP A 1 83 ? 7.687 -13.143 -21.825 1.00 90.94 83 ASP A CA 1
ATOM 602 C C . ASP A 1 83 ? 7.596 -11.906 -22.740 1.00 90.94 83 ASP A C 1
ATOM 604 O O . ASP A 1 83 ? 8.327 -11.806 -23.724 1.00 90.94 83 ASP A O 1
ATOM 608 N N . TYR A 1 84 ? 6.712 -10.950 -22.433 1.00 94.56 84 TYR A N 1
ATOM 609 C CA . TYR A 1 84 ? 6.585 -9.717 -23.206 1.00 94.56 84 TYR A CA 1
ATOM 610 C C . TYR A 1 84 ? 7.824 -8.819 -23.063 1.00 94.56 84 TYR A C 1
ATOM 612 O O . TYR A 1 84 ? 8.185 -8.407 -21.958 1.00 94.56 84 TYR A O 1
ATOM 620 N N . ASP A 1 85 ? 8.414 -8.438 -24.198 1.00 93.31 85 ASP A N 1
ATOM 621 C CA . ASP A 1 85 ? 9.494 -7.454 -24.269 1.00 93.31 85 ASP A CA 1
ATOM 622 C C . ASP A 1 85 ? 8.945 -6.058 -24.632 1.00 93.31 85 ASP A C 1
ATOM 624 O O . ASP A 1 85 ? 8.416 -5.874 -25.733 1.00 93.31 85 ASP A O 1
ATOM 628 N N . PRO A 1 86 ? 9.061 -5.051 -23.743 1.00 93.56 86 PRO A N 1
ATOM 629 C CA . PRO A 1 86 ? 8.639 -3.682 -24.032 1.00 93.56 86 PRO A CA 1
ATOM 630 C C . PRO A 1 86 ? 9.581 -2.912 -24.977 1.00 93.56 86 PRO A C 1
ATOM 632 O O . PRO A 1 86 ? 9.264 -1.773 -25.319 1.00 93.56 86 PRO A O 1
ATOM 635 N N . GLY A 1 87 ? 10.730 -3.475 -25.371 1.00 95.56 87 GLY A N 1
ATOM 636 C CA . GLY A 1 87 ? 11.765 -2.780 -26.139 1.00 95.56 87 GLY A CA 1
ATOM 637 C C . GLY A 1 87 ? 12.583 -1.792 -25.297 1.00 95.56 87 GLY A C 1
ATOM 638 O O . GLY A 1 87 ? 12.337 -1.589 -24.108 1.00 95.56 87 GLY A O 1
ATOM 639 N N . GLU A 1 88 ? 13.602 -1.169 -25.899 1.00 96.88 88 GLU A N 1
ATOM 640 C CA . GLU A 1 88 ? 14.533 -0.293 -25.166 1.00 96.88 88 GLU A CA 1
ATOM 641 C C . GLU A 1 88 ? 14.087 1.166 -25.057 1.00 96.88 88 GLU A C 1
ATOM 643 O O . GLU A 1 88 ? 14.470 1.848 -24.104 1.00 96.88 88 GLU A O 1
ATOM 648 N N . VAL A 1 89 ? 13.329 1.665 -26.034 1.00 98.12 89 VAL A N 1
ATOM 649 C CA . VAL A 1 89 ? 12.976 3.085 -26.151 1.00 98.12 89 VAL A CA 1
ATOM 650 C C . VAL A 1 89 ? 11.497 3.271 -25.860 1.00 98.12 89 VAL A C 1
ATOM 652 O O . VAL A 1 89 ? 10.653 2.590 -26.435 1.00 98.12 89 VAL A O 1
ATOM 655 N N . GLU A 1 90 ? 11.186 4.226 -24.991 1.00 97.62 90 GLU A N 1
ATOM 656 C CA . GLU A 1 90 ? 9.823 4.665 -24.719 1.00 97.62 90 GLU A CA 1
ATOM 657 C C . GLU A 1 90 ? 9.602 6.092 -25.221 1.00 97.62 90 GLU A C 1
ATOM 659 O O . GLU A 1 90 ? 10.522 6.918 -25.253 1.00 97.62 90 GLU A O 1
ATOM 664 N N . TYR A 1 91 ? 8.357 6.367 -25.604 1.00 97.94 91 TYR A N 1
ATOM 665 C CA . TYR A 1 91 ? 7.934 7.637 -26.175 1.00 97.94 91 TYR A CA 1
ATOM 666 C C . TYR A 1 91 ? 6.829 8.258 -25.323 1.00 97.94 91 TYR A C 1
ATOM 668 O O . TYR A 1 91 ? 5.935 7.562 -24.838 1.00 97.94 91 TYR A O 1
ATOM 676 N N . ARG A 1 92 ? 6.868 9.580 -25.160 1.00 98.00 92 ARG A N 1
ATOM 677 C CA . ARG A 1 92 ? 5.792 10.356 -24.536 1.00 98.00 92 ARG A CA 1
ATOM 678 C C . ARG A 1 92 ? 5.541 11.624 -25.335 1.00 98.00 92 ARG A C 1
ATOM 680 O O . ARG A 1 92 ? 6.479 12.354 -25.643 1.00 98.00 92 ARG A O 1
ATOM 687 N N . GLU A 1 93 ? 4.277 11.910 -25.616 1.00 98.25 93 GLU A N 1
ATOM 688 C CA . GLU A 1 93 ? 3.877 13.182 -26.210 1.00 98.25 93 GLU A CA 1
ATOM 689 C C . GLU A 1 93 ? 3.601 14.222 -25.119 1.00 98.25 93 GLU A C 1
ATOM 691 O O . GLU A 1 93 ? 2.885 13.951 -24.152 1.00 98.25 93 GLU A O 1
ATOM 696 N N . VAL A 1 94 ? 4.170 15.418 -25.270 1.00 98.12 94 VAL A N 1
ATOM 697 C CA . VAL A 1 94 ? 3.866 16.582 -24.433 1.00 98.12 94 VAL A CA 1
ATOM 698 C C . VAL A 1 94 ? 3.744 17.796 -25.342 1.00 98.12 94 VAL A C 1
ATOM 700 O O . VAL A 1 94 ? 4.701 18.171 -26.015 1.00 98.12 94 VAL A O 1
ATOM 703 N N . TYR A 1 95 ? 2.561 18.413 -25.351 1.00 97.88 95 TYR A N 1
ATOM 704 C CA . TYR A 1 95 ? 2.282 19.632 -26.118 1.00 97.88 95 TYR A CA 1
ATOM 705 C C . TYR A 1 95 ? 2.634 19.508 -27.618 1.00 97.88 95 TYR A C 1
ATOM 707 O O . TYR A 1 95 ? 3.272 20.381 -28.200 1.00 97.88 95 TYR A O 1
ATOM 715 N N . GLY A 1 96 ? 2.259 18.383 -28.238 1.00 97.50 96 GLY A N 1
ATOM 716 C CA . GLY A 1 96 ? 2.524 18.097 -29.654 1.00 97.50 96 GLY A CA 1
ATOM 717 C C . GLY A 1 96 ? 3.978 17.733 -29.985 1.00 97.50 96 GLY A C 1
ATOM 718 O O . GLY A 1 96 ? 4.287 17.470 -31.145 1.00 97.50 96 GLY A O 1
ATOM 719 N N . MET A 1 97 ? 4.878 17.692 -28.995 1.00 98.31 97 MET A N 1
ATOM 720 C CA . MET A 1 97 ? 6.260 17.237 -29.164 1.00 98.31 97 MET A CA 1
ATOM 721 C C . MET A 1 97 ? 6.427 15.808 -28.647 1.00 98.31 97 MET A C 1
ATOM 723 O O . MET A 1 97 ? 5.926 15.462 -27.577 1.00 98.31 97 MET A O 1
ATOM 727 N N . THR A 1 98 ? 7.176 14.984 -29.382 1.00 98.56 98 THR A N 1
ATOM 728 C CA . THR A 1 98 ? 7.517 13.618 -28.961 1.00 98.56 98 THR A CA 1
ATOM 729 C C . THR A 1 98 ? 8.860 13.601 -28.238 1.00 98.56 98 THR A C 1
ATOM 731 O O . THR A 1 98 ? 9.892 13.938 -28.816 1.00 98.56 98 THR A O 1
ATOM 734 N N . PHE A 1 99 ? 8.847 13.156 -26.985 1.00 98.50 99 PHE A N 1
ATOM 735 C CA . PHE A 1 99 ? 10.036 12.855 -26.196 1.00 98.50 99 PHE A CA 1
ATOM 736 C C . PHE A 1 99 ? 10.343 11.367 -26.318 1.00 98.50 99 PHE A C 1
ATOM 738 O O . PHE A 1 99 ? 9.446 10.543 -26.144 1.00 98.50 99 PHE A O 1
ATOM 745 N N . ALA A 1 100 ? 11.600 11.030 -26.591 1.00 98.31 100 ALA A N 1
ATOM 746 C CA . ALA A 1 100 ? 12.081 9.656 -26.659 1.00 98.31 100 ALA A CA 1
ATOM 747 C C . ALA A 1 100 ? 13.218 9.462 -25.656 1.00 98.31 100 ALA A C 1
ATOM 749 O O . ALA A 1 100 ? 14.118 10.300 -25.566 1.00 98.31 100 ALA A O 1
ATOM 750 N N . GLN A 1 101 ? 13.195 8.357 -24.916 1.00 98.25 101 GLN A N 1
ATOM 751 C CA . GLN A 1 101 ? 14.273 8.003 -23.995 1.00 98.25 101 GLN A CA 1
ATOM 752 C C . GLN A 1 101 ? 14.447 6.492 -23.901 1.00 98.25 101 GLN A C 1
ATOM 754 O O . GLN A 1 101 ? 13.528 5.730 -24.192 1.00 98.25 101 GLN A O 1
ATOM 759 N N . ARG A 1 102 ? 15.623 6.049 -23.447 1.00 98.31 102 ARG A N 1
ATOM 760 C CA . ARG A 1 102 ? 15.785 4.656 -23.025 1.00 98.31 102 ARG A CA 1
ATOM 761 C C . ARG A 1 102 ? 14.973 4.422 -21.756 1.00 98.31 102 ARG A C 1
ATOM 763 O O . ARG A 1 102 ? 15.068 5.210 -20.814 1.00 98.31 102 ARG A O 1
ATOM 770 N N . ARG A 1 103 ? 14.220 3.326 -21.707 1.00 97.81 103 ARG A N 1
ATOM 771 C CA . ARG A 1 103 ? 13.468 2.938 -20.513 1.00 97.81 103 ARG A CA 1
ATOM 772 C C . ARG A 1 103 ? 14.404 2.603 -19.353 1.00 97.81 103 ARG A C 1
ATOM 774 O O . ARG A 1 103 ? 15.513 2.087 -19.535 1.00 97.81 103 ARG A O 1
ATOM 781 N N . ASN A 1 104 ? 13.912 2.795 -18.134 1.00 96.94 104 ASN A N 1
ATOM 782 C CA . ASN A 1 104 ? 14.606 2.331 -16.938 1.00 96.94 104 ASN A CA 1
ATOM 783 C C . ASN A 1 104 ? 14.437 0.806 -16.760 1.00 96.94 104 ASN A C 1
ATOM 785 O O . ASN A 1 104 ? 13.489 0.327 -16.129 1.00 96.94 104 ASN A O 1
ATOM 789 N N . HIS A 1 105 ? 15.384 0.035 -17.290 1.00 94.75 105 HIS A N 1
ATOM 790 C CA . HIS A 1 105 ? 15.406 -1.431 -17.232 1.00 94.75 105 HIS A CA 1
ATOM 791 C C . HIS A 1 105 ? 16.203 -2.000 -16.041 1.00 94.75 105 HIS A C 1
ATOM 793 O O . HIS A 1 105 ? 16.355 -3.213 -15.946 1.00 94.75 105 HIS A O 1
ATOM 799 N N . ILE A 1 106 ? 16.677 -1.162 -15.108 1.00 94.31 106 ILE A N 1
ATOM 800 C CA . ILE A 1 106 ? 17.479 -1.611 -13.955 1.00 94.31 106 ILE A CA 1
ATOM 801 C C . ILE A 1 106 ? 16.680 -2.607 -13.102 1.00 94.31 106 ILE A C 1
ATOM 803 O O . ILE A 1 106 ? 15.571 -2.292 -12.657 1.00 94.31 106 ILE A O 1
ATOM 807 N N . VAL A 1 107 ? 17.249 -3.785 -12.845 1.00 93.38 107 VAL A N 1
ATOM 808 C CA . VAL A 1 107 ? 16.681 -4.801 -11.947 1.00 93.38 107 VAL A CA 1
ATOM 809 C C . VAL A 1 107 ? 17.332 -4.652 -10.579 1.00 93.38 107 VAL A C 1
ATOM 811 O O . VAL A 1 107 ? 18.478 -5.039 -10.381 1.00 93.38 107 VAL A O 1
ATOM 814 N N . LEU A 1 108 ? 16.605 -4.058 -9.636 1.00 95.12 108 LEU A N 1
ATOM 815 C CA . LEU A 1 108 ? 17.114 -3.812 -8.289 1.00 95.12 108 LEU A CA 1
ATOM 816 C C . LEU A 1 108 ? 17.154 -5.123 -7.498 1.00 95.12 108 LEU A C 1
ATOM 818 O O . LEU A 1 108 ? 16.167 -5.851 -7.420 1.00 95.12 108 LEU A O 1
ATOM 822 N N . SER A 1 109 ? 18.312 -5.411 -6.915 1.00 94.56 109 SER A N 1
ATOM 823 C CA . SER A 1 109 ? 18.623 -6.650 -6.199 1.00 94.56 109 SER A CA 1
ATOM 824 C C . SER A 1 109 ? 19.531 -6.350 -5.006 1.00 94.56 109 SER A C 1
ATOM 826 O O . SER A 1 109 ? 20.008 -5.224 -4.855 1.00 94.56 109 SER A O 1
ATOM 828 N N . LYS A 1 110 ? 19.839 -7.364 -4.187 1.00 92.31 110 LYS A N 1
ATOM 829 C CA . LYS A 1 110 ? 20.793 -7.237 -3.069 1.00 92.31 110 LYS A CA 1
ATOM 830 C C . LYS A 1 110 ? 22.162 -6.681 -3.484 1.00 92.31 110 LYS A C 1
ATOM 832 O O . LYS A 1 110 ? 22.820 -6.022 -2.689 1.00 92.31 110 LYS A O 1
ATOM 837 N N . GLU A 1 111 ? 22.574 -6.898 -4.732 1.00 90.69 111 GLU A N 1
ATOM 838 C CA . GLU A 1 111 ? 23.857 -6.422 -5.266 1.00 90.69 111 GLU A CA 1
ATOM 839 C C . GLU A 1 111 ? 23.923 -4.891 -5.319 1.00 90.69 111 GLU A C 1
ATOM 841 O O . GLU A 1 111 ? 24.994 -4.304 -5.205 1.00 90.69 111 GLU A O 1
ATOM 846 N N . HIS A 1 112 ? 22.764 -4.234 -5.401 1.00 91.31 112 HIS A N 1
ATOM 847 C CA . HIS A 1 112 ? 22.650 -2.778 -5.416 1.00 91.31 112 HIS A CA 1
ATOM 848 C C . HIS A 1 112 ? 22.695 -2.159 -4.008 1.00 91.31 112 HIS A C 1
ATOM 850 O O . HIS A 1 112 ? 22.745 -0.939 -3.877 1.00 91.31 112 HIS A O 1
ATOM 856 N N . ILE A 1 113 ? 22.677 -2.982 -2.954 1.00 86.88 113 ILE A N 1
ATOM 857 C CA . ILE A 1 113 ? 22.552 -2.557 -1.550 1.00 86.88 113 ILE A CA 1
ATOM 858 C C . ILE A 1 113 ? 23.907 -2.609 -0.800 1.00 86.88 113 ILE A C 1
ATOM 860 O O . ILE A 1 113 ? 24.007 -2.228 0.361 1.00 86.88 113 ILE A O 1
ATOM 864 N N . GLY A 1 114 ? 24.992 -3.028 -1.461 1.00 68.25 114 GLY A N 1
ATOM 865 C CA . GLY A 1 114 ? 26.251 -3.402 -0.798 1.00 68.25 114 GLY A CA 1
ATOM 866 C C . GLY A 1 114 ? 27.263 -2.287 -0.494 1.00 68.25 114 GLY A C 1
ATOM 867 O O . GLY A 1 114 ? 28.240 -2.539 0.208 1.00 68.25 114 GLY A O 1
ATOM 868 N N . ALA A 1 115 ? 27.076 -1.059 -0.985 1.00 75.38 115 ALA A N 1
ATOM 869 C CA . ALA A 1 115 ? 28.046 0.028 -0.792 1.00 75.38 115 ALA A CA 1
ATOM 870 C C . ALA A 1 115 ? 27.815 0.794 0.525 1.00 75.38 115 ALA A C 1
ATOM 872 O O . ALA A 1 115 ? 27.652 2.015 0.535 1.00 75.38 115 ALA A O 1
ATOM 873 N N . ALA A 1 116 ? 27.766 0.079 1.650 1.00 80.50 116 ALA A N 1
ATOM 874 C CA . ALA A 1 116 ? 27.576 0.699 2.956 1.00 80.50 116 ALA A CA 1
ATOM 875 C C . ALA A 1 116 ? 28.779 1.590 3.322 1.00 80.50 116 ALA A C 1
ATOM 877 O O . ALA A 1 116 ? 29.913 1.128 3.447 1.00 80.50 116 ALA A O 1
ATOM 878 N N . VAL A 1 117 ? 28.513 2.882 3.517 1.00 87.88 117 VAL A N 1
ATOM 879 C CA . VAL A 1 117 ? 29.520 3.914 3.839 1.00 87.88 117 VAL A CA 1
ATOM 880 C C . VAL A 1 117 ? 29.664 4.175 5.343 1.00 87.88 117 VAL A C 1
ATOM 882 O O . VAL A 1 117 ? 30.417 5.053 5.758 1.00 87.88 117 VAL A O 1
ATOM 885 N N . THR A 1 118 ? 28.922 3.446 6.178 1.00 89.44 118 THR A N 1
ATOM 886 C CA . THR A 1 118 ? 28.918 3.620 7.634 1.00 89.44 118 THR A CA 1
ATOM 887 C C . THR A 1 118 ? 29.919 2.687 8.315 1.00 89.44 118 THR A C 1
ATOM 889 O O . THR A 1 118 ? 30.234 1.602 7.828 1.00 89.44 118 THR A O 1
ATOM 892 N N . ALA A 1 119 ? 30.383 3.080 9.505 1.00 86.69 119 ALA A N 1
ATOM 893 C CA . ALA A 1 119 ? 31.321 2.286 10.305 1.00 86.69 119 ALA A CA 1
ATOM 894 C C . ALA A 1 119 ? 30.769 0.909 10.735 1.00 86.69 119 ALA A C 1
ATOM 896 O O . ALA A 1 119 ? 31.541 0.029 11.095 1.00 86.69 119 ALA A O 1
ATOM 897 N N . LYS A 1 120 ? 29.442 0.717 10.696 1.00 83.69 120 LYS A N 1
ATOM 898 C CA . LYS A 1 120 ? 28.746 -0.527 11.066 1.00 83.69 120 LYS A CA 1
ATOM 899 C C . LYS A 1 120 ? 28.204 -1.284 9.849 1.00 83.69 120 LYS A C 1
ATOM 901 O O . LYS A 1 120 ? 27.166 -1.929 9.945 1.00 83.69 120 LYS A O 1
ATOM 906 N N . LYS A 1 121 ? 28.872 -1.188 8.699 1.00 75.81 121 LYS A N 1
ATOM 907 C CA . LYS A 1 121 ? 28.459 -1.855 7.453 1.00 75.81 121 LYS A CA 1
ATOM 908 C C . LYS A 1 121 ? 28.177 -3.357 7.606 1.00 75.81 121 LYS A C 1
ATOM 910 O O . LYS A 1 121 ? 27.251 -3.857 6.981 1.00 75.81 121 LYS A O 1
ATOM 915 N N . ASP A 1 122 ? 28.905 -4.040 8.488 1.00 78.62 122 ASP A N 1
ATOM 916 C CA . ASP A 1 122 ? 28.757 -5.482 8.725 1.00 78.62 122 ASP A CA 1
ATOM 917 C C . ASP A 1 122 ? 27.521 -5.832 9.582 1.00 78.62 122 ASP A C 1
ATOM 919 O O . ASP A 1 122 ? 27.221 -7.002 9.790 1.00 78.62 122 ASP A O 1
ATOM 923 N N . ALA A 1 123 ? 26.785 -4.831 10.081 1.00 80.56 123 ALA A N 1
ATOM 924 C CA . ALA A 1 123 ? 25.556 -5.015 10.858 1.00 80.56 123 ALA A CA 1
ATOM 925 C C . ALA A 1 123 ? 24.291 -5.109 9.985 1.00 80.56 123 ALA A C 1
ATOM 927 O O . ALA A 1 123 ? 23.180 -5.140 10.517 1.00 80.56 123 ALA A O 1
ATOM 928 N N . LEU A 1 124 ? 24.435 -5.103 8.657 1.00 87.12 124 LEU A N 1
ATOM 929 C CA . LEU A 1 124 ? 23.304 -5.164 7.745 1.00 87.12 124 LEU A CA 1
ATOM 930 C C . LEU A 1 124 ? 22.738 -6.586 7.682 1.00 87.12 124 LEU A C 1
ATOM 932 O O . LEU A 1 124 ? 23.381 -7.494 7.164 1.00 87.12 124 LEU A O 1
ATOM 936 N N . THR A 1 125 ? 21.534 -6.777 8.215 1.00 91.12 125 THR A N 1
ATOM 937 C CA . THR A 1 125 ? 20.864 -8.082 8.225 1.00 91.12 125 THR A CA 1
ATOM 938 C C . THR A 1 125 ? 20.219 -8.394 6.874 1.00 91.12 125 THR A C 1
ATOM 940 O O . THR A 1 125 ? 19.853 -7.487 6.123 1.00 91.12 125 THR A O 1
ATOM 943 N N . ASP A 1 126 ? 20.001 -9.678 6.584 1.00 92.38 126 ASP A N 1
ATOM 944 C CA . ASP A 1 126 ? 19.289 -10.110 5.371 1.00 92.38 126 ASP A CA 1
ATOM 945 C C . ASP A 1 126 ? 17.861 -9.539 5.296 1.00 92.38 126 ASP A C 1
ATOM 947 O O . ASP A 1 126 ? 17.385 -9.189 4.214 1.00 92.38 126 ASP A O 1
ATOM 951 N N . ASP A 1 127 ? 17.197 -9.371 6.444 1.00 93.81 127 ASP A N 1
ATOM 952 C CA . ASP A 1 127 ? 15.886 -8.721 6.537 1.00 93.81 127 ASP A CA 1
ATOM 953 C C . ASP A 1 127 ? 15.944 -7.249 6.109 1.00 93.81 127 ASP A C 1
ATOM 955 O O . ASP A 1 127 ? 15.106 -6.802 5.323 1.00 93.81 127 ASP A O 1
ATOM 959 N N . ALA A 1 128 ? 16.962 -6.507 6.559 1.00 92.94 128 ALA A N 1
ATOM 960 C CA . ALA A 1 128 ? 17.163 -5.120 6.151 1.00 92.94 128 ALA A CA 1
ATOM 961 C C . ALA A 1 128 ? 17.489 -5.021 4.652 1.00 92.94 128 ALA A C 1
ATOM 963 O O . ALA A 1 128 ? 16.972 -4.145 3.958 1.00 92.94 128 ALA A O 1
ATOM 964 N N . VAL A 1 129 ? 18.299 -5.946 4.120 1.00 94.12 129 VAL A N 1
ATOM 965 C CA . VAL A 1 129 ? 18.583 -6.029 2.678 1.00 94.12 129 VAL A CA 1
ATOM 966 C C . VAL A 1 129 ? 17.304 -6.283 1.884 1.00 94.12 129 VAL A C 1
ATOM 968 O O . VAL A 1 129 ? 17.052 -5.579 0.904 1.00 94.12 129 VAL A O 1
ATOM 971 N N . ARG A 1 130 ? 16.466 -7.238 2.308 1.00 95.81 130 ARG A N 1
ATOM 972 C CA . ARG A 1 130 ? 15.160 -7.503 1.683 1.00 95.81 130 ARG A CA 1
ATOM 973 C C . ARG A 1 130 ? 14.303 -6.239 1.658 1.00 95.81 130 ARG A C 1
ATOM 975 O O . ARG A 1 130 ? 13.766 -5.895 0.606 1.00 95.81 130 ARG A O 1
ATOM 982 N N . ASP A 1 131 ? 14.188 -5.543 2.782 1.00 96.88 131 ASP A N 1
ATOM 983 C CA . ASP A 1 131 ? 13.310 -4.377 2.906 1.00 96.88 131 ASP A CA 1
ATOM 984 C C . ASP A 1 131 ? 13.825 -3.189 2.071 1.00 96.88 131 ASP A C 1
ATOM 986 O O . ASP A 1 131 ? 13.045 -2.492 1.409 1.00 96.88 131 ASP A O 1
ATOM 990 N N . MET A 1 132 ? 15.145 -3.017 1.968 1.00 95.81 132 MET A N 1
ATOM 991 C CA . MET A 1 132 ? 15.753 -2.052 1.048 1.00 95.81 132 MET A CA 1
ATOM 992 C C . MET A 1 132 ? 15.526 -2.399 -0.426 1.00 95.81 132 MET A C 1
ATOM 994 O O . MET A 1 132 ? 15.268 -1.500 -1.226 1.00 95.81 132 MET A O 1
ATOM 998 N N . VAL A 1 133 ? 15.567 -3.677 -0.811 1.00 96.88 133 VAL A N 1
ATOM 999 C CA . VAL A 1 133 ? 15.222 -4.087 -2.183 1.00 96.88 133 VAL A CA 1
ATOM 1000 C C . VAL A 1 133 ? 13.744 -3.805 -2.469 1.00 96.88 133 VAL A C 1
ATOM 1002 O O . VAL A 1 133 ? 13.435 -3.179 -3.483 1.00 96.88 133 VAL A O 1
ATOM 1005 N N . VAL A 1 134 ? 12.836 -4.187 -1.562 1.00 97.50 134 VAL A N 1
ATOM 1006 C CA . VAL A 1 134 ? 11.387 -3.938 -1.695 1.00 97.50 134 VAL A CA 1
ATOM 1007 C C . VAL A 1 134 ? 11.096 -2.444 -1.861 1.00 97.50 134 VAL A C 1
ATOM 1009 O O . VAL A 1 134 ? 10.408 -2.044 -2.805 1.00 97.50 134 VAL A O 1
ATOM 1012 N N . SER A 1 135 ? 11.658 -1.605 -0.989 1.00 97.50 135 SER A N 1
ATOM 1013 C CA . SER A 1 135 ? 11.473 -0.151 -1.060 1.00 97.50 135 SER A CA 1
ATOM 1014 C C . SER A 1 135 ? 12.085 0.456 -2.320 1.00 97.50 135 SER A C 1
ATOM 1016 O O . SER A 1 135 ? 11.443 1.289 -2.958 1.00 97.50 135 SER A O 1
ATOM 1018 N N . SER A 1 136 ? 13.265 0.004 -2.748 1.00 97.19 136 SER A N 1
ATOM 1019 C CA . SER A 1 136 ? 13.917 0.505 -3.964 1.00 97.19 136 SER A CA 1
ATOM 1020 C C . SER A 1 136 ? 13.108 0.172 -5.223 1.00 97.19 136 SER A C 1
ATOM 1022 O O . SER A 1 136 ? 12.904 1.039 -6.075 1.00 97.19 136 SER A O 1
ATOM 1024 N N . VAL A 1 137 ? 12.585 -1.057 -5.326 1.00 97.81 137 VAL A N 1
ATOM 1025 C CA . VAL A 1 137 ? 11.690 -1.464 -6.424 1.00 97.81 137 VAL A CA 1
ATOM 1026 C C . VAL A 1 137 ? 10.405 -0.637 -6.415 1.00 97.81 137 VAL A C 1
ATOM 1028 O O . VAL A 1 137 ? 10.004 -0.133 -7.461 1.00 97.81 137 VAL A O 1
ATOM 1031 N N . CYS A 1 138 ? 9.777 -0.436 -5.252 1.00 98.06 138 CYS A N 1
ATOM 1032 C CA . CYS A 1 138 ? 8.577 0.396 -5.139 1.00 98.06 138 CYS A CA 1
ATOM 1033 C C . CYS A 1 138 ? 8.837 1.841 -5.601 1.00 98.06 138 CYS A C 1
ATOM 1035 O O . CYS A 1 138 ? 8.076 2.405 -6.391 1.00 98.06 138 CYS A O 1
ATOM 1037 N N . ILE A 1 139 ? 9.948 2.431 -5.161 1.00 97.75 139 ILE A N 1
ATOM 1038 C CA . ILE A 1 139 ? 10.295 3.822 -5.453 1.00 97.75 139 ILE A CA 1
ATOM 1039 C C . ILE A 1 139 ? 10.676 4.033 -6.917 1.00 97.75 139 ILE A C 1
ATOM 1041 O O . ILE A 1 139 ? 10.314 5.068 -7.476 1.00 97.75 139 ILE A O 1
ATOM 1045 N N . LYS A 1 140 ? 11.274 3.032 -7.578 1.00 98.12 140 LYS A N 1
ATOM 1046 C CA . LYS A 1 140 ? 11.502 3.040 -9.034 1.00 98.12 140 LYS A CA 1
ATOM 1047 C C . LYS A 1 140 ? 10.215 3.302 -9.833 1.00 98.12 140 LYS A C 1
ATOM 1049 O O . LYS A 1 140 ? 10.274 3.966 -10.864 1.00 98.12 140 LYS A O 1
ATOM 1054 N N . TYR A 1 141 ? 9.072 2.796 -9.367 1.00 98.12 141 TYR A N 1
ATOM 1055 C CA . TYR A 1 141 ? 7.771 2.937 -10.036 1.00 98.12 141 TYR A CA 1
ATOM 1056 C C . TYR A 1 141 ? 6.854 3.989 -9.389 1.00 98.12 141 TYR A C 1
ATOM 1058 O O . TYR A 1 141 ? 5.691 4.121 -9.769 1.00 98.12 141 TYR A O 1
ATOM 1066 N N . THR A 1 142 ? 7.362 4.762 -8.428 1.00 98.50 142 THR A N 1
ATOM 1067 C CA . THR A 1 142 ? 6.605 5.824 -7.756 1.00 98.50 142 THR A CA 1
ATOM 1068 C C . THR A 1 142 ? 6.901 7.174 -8.406 1.00 98.50 142 THR A C 1
ATOM 1070 O O . THR A 1 142 ? 8.059 7.504 -8.647 1.00 98.50 142 THR A O 1
ATOM 1073 N N . GLN A 1 143 ? 5.869 7.991 -8.650 1.00 98.31 143 GLN A N 1
ATOM 1074 C CA . GLN A 1 143 ? 6.038 9.337 -9.215 1.00 98.31 143 GLN A CA 1
ATOM 1075 C C . GLN A 1 143 ? 7.005 10.188 -8.374 1.00 98.31 143 GLN A C 1
ATOM 1077 O O . GLN A 1 143 ? 6.854 10.292 -7.153 1.00 98.31 143 GLN A O 1
ATOM 1082 N N . SER A 1 144 ? 7.982 10.808 -9.037 1.00 97.19 144 SER A N 1
ATOM 1083 C CA . SER A 1 144 ? 9.040 11.588 -8.387 1.00 97.19 144 SER A CA 1
ATOM 1084 C C . SER A 1 144 ? 8.572 12.970 -7.898 1.00 97.19 144 SER A C 1
ATOM 1086 O O . SER A 1 144 ? 7.668 13.560 -8.480 1.00 97.19 144 SER A O 1
ATOM 1088 N N . ASN A 1 145 ? 9.193 13.542 -6.860 1.00 97.69 145 ASN A N 1
ATOM 1089 C CA . ASN A 1 145 ? 10.157 12.875 -5.977 1.00 97.69 145 ASN A CA 1
ATOM 1090 C C . ASN A 1 145 ? 9.434 11.974 -4.971 1.00 97.69 145 ASN A C 1
ATOM 1092 O O . ASN A 1 145 ? 8.325 12.278 -4.526 1.00 97.69 145 ASN A O 1
ATOM 1096 N N . SER A 1 146 ? 10.097 10.879 -4.603 1.00 98.19 146 SER A N 1
ATOM 1097 C CA . SER A 1 146 ? 9.512 9.821 -3.784 1.00 98.19 146 SER A CA 1
ATOM 1098 C C . SER A 1 146 ? 10.460 9.332 -2.685 1.00 98.19 146 SER A C 1
ATOM 1100 O O . SER A 1 146 ? 11.686 9.406 -2.813 1.00 98.19 146 SER A O 1
ATOM 1102 N N . VAL A 1 147 ? 9.878 8.887 -1.569 1.00 98.38 147 VAL A N 1
ATOM 1103 C CA . VAL A 1 147 ? 10.558 8.294 -0.402 1.00 98.38 147 VAL A CA 1
ATOM 1104 C C . VAL A 1 147 ? 9.741 7.092 0.048 1.00 98.38 147 VAL A C 1
ATOM 1106 O O . VAL A 1 147 ? 8.519 7.194 0.145 1.00 98.38 147 VAL A O 1
ATOM 1109 N N . GLY A 1 148 ? 10.402 5.970 0.320 1.00 97.75 148 GLY A N 1
ATOM 1110 C CA . GLY A 1 148 ? 9.758 4.725 0.721 1.00 97.75 148 GLY A CA 1
ATOM 1111 C C . GLY A 1 148 ? 10.370 4.181 2.001 1.00 97.75 148 GLY A C 1
ATOM 1112 O O . GLY A 1 148 ? 11.585 4.195 2.153 1.00 97.75 148 GLY A O 1
ATOM 1113 N N . PHE A 1 149 ? 9.515 3.689 2.887 1.00 98.31 149 PHE A N 1
ATOM 1114 C CA . PHE A 1 149 ? 9.871 2.936 4.082 1.00 98.31 149 PHE A CA 1
ATOM 1115 C C . PHE A 1 149 ? 9.276 1.540 3.950 1.00 98.31 149 PHE A C 1
ATOM 1117 O O . PHE A 1 149 ? 8.085 1.402 3.641 1.00 98.31 149 PHE A O 1
ATOM 1124 N N . ALA A 1 150 ? 10.095 0.521 4.177 1.00 97.88 150 ALA A N 1
ATOM 1125 C CA . ALA A 1 150 ? 9.684 -0.871 4.141 1.00 97.88 150 ALA A CA 1
ATOM 1126 C C . ALA A 1 150 ? 10.042 -1.555 5.456 1.00 97.88 150 ALA A C 1
ATOM 1128 O O . ALA A 1 150 ? 10.980 -1.152 6.131 1.00 97.88 150 ALA A O 1
ATOM 1129 N N . LYS A 1 151 ? 9.259 -2.568 5.806 1.00 96.19 151 LYS A N 1
ATOM 1130 C CA . LYS A 1 151 ? 9.475 -3.419 6.967 1.00 96.19 151 LYS A CA 1
ATOM 1131 C C . LYS A 1 151 ? 8.854 -4.786 6.717 1.00 96.19 151 LYS A C 1
ATOM 1133 O O . LYS A 1 151 ? 7.760 -4.876 6.158 1.00 96.19 151 LYS A O 1
ATOM 1138 N N . ASP A 1 152 ? 9.537 -5.841 7.144 1.00 94.88 152 ASP A N 1
ATOM 1139 C CA . ASP A 1 152 ? 9.062 -7.230 7.107 1.00 94.88 152 ASP A CA 1
ATOM 1140 C C . ASP A 1 152 ? 8.621 -7.679 5.698 1.00 94.88 152 ASP A C 1
ATOM 1142 O O . ASP A 1 152 ? 7.695 -8.478 5.533 1.00 94.88 152 ASP A O 1
ATOM 1146 N N . GLY A 1 153 ? 9.272 -7.155 4.656 1.00 95.19 153 GLY A N 1
ATOM 1147 C CA . GLY A 1 153 ? 9.010 -7.460 3.252 1.00 95.19 153 GLY A CA 1
ATOM 1148 C C . GLY A 1 153 ? 7.810 -6.724 2.652 1.00 95.19 153 GLY A C 1
ATOM 1149 O O . GLY A 1 153 ? 7.257 -7.189 1.657 1.00 95.19 153 GLY A O 1
ATOM 1150 N N . MET A 1 154 ? 7.364 -5.612 3.242 1.00 96.56 154 MET A N 1
ATOM 1151 C CA . MET A 1 154 ? 6.291 -4.776 2.694 1.00 96.56 154 MET A CA 1
ATOM 1152 C C . MET A 1 154 ? 6.561 -3.284 2.866 1.00 96.56 154 MET A C 1
ATOM 1154 O O . MET A 1 154 ? 7.303 -2.875 3.751 1.00 96.56 154 MET A O 1
ATOM 1158 N N . MET A 1 155 ? 5.904 -2.455 2.056 1.00 98.25 155 MET A N 1
ATOM 1159 C CA . MET A 1 155 ? 5.897 -1.009 2.278 1.00 98.25 155 MET A CA 1
ATOM 1160 C C . MET A 1 155 ? 5.064 -0.661 3.513 1.00 98.25 155 MET A C 1
ATOM 1162 O O . MET A 1 155 ? 3.964 -1.179 3.691 1.00 98.25 155 MET A O 1
ATOM 1166 N N . VAL A 1 156 ? 5.563 0.262 4.330 1.00 97.50 156 VAL A N 1
ATOM 1167 C CA . VAL A 1 156 ? 4.863 0.808 5.509 1.00 97.50 156 VAL A CA 1
ATOM 1168 C C . VAL A 1 156 ? 4.664 2.324 5.426 1.00 97.50 156 VAL A C 1
ATOM 1170 O O . VAL A 1 156 ? 3.869 2.895 6.166 1.00 97.50 156 VAL A O 1
ATOM 1173 N N . GLY A 1 157 ? 5.329 2.987 4.478 1.00 97.81 157 GLY A N 1
ATOM 1174 C CA . GLY A 1 157 ? 5.081 4.386 4.151 1.00 97.81 157 GLY A CA 1
ATOM 1175 C C . GLY A 1 157 ? 5.682 4.759 2.803 1.00 97.81 157 GLY A C 1
ATOM 1176 O O . GLY A 1 157 ? 6.825 4.417 2.515 1.00 97.81 157 GLY A O 1
ATOM 1177 N N . VAL A 1 158 ? 4.917 5.465 1.970 1.00 98.44 158 VAL A N 1
ATOM 1178 C CA . VAL A 1 158 ? 5.373 5.949 0.658 1.00 98.44 158 VAL A CA 1
ATOM 1179 C C . VAL A 1 158 ? 4.945 7.397 0.470 1.00 98.44 158 VAL A C 1
ATOM 1181 O O . VAL A 1 158 ? 3.766 7.731 0.602 1.00 98.44 158 VAL A O 1
ATOM 1184 N N . GLY A 1 159 ? 5.908 8.252 0.148 1.00 98.06 159 GLY A N 1
ATOM 1185 C CA . GLY A 1 159 ? 5.678 9.589 -0.375 1.00 98.06 159 GLY A CA 1
ATOM 1186 C C . GLY A 1 159 ? 5.927 9.617 -1.873 1.00 98.06 159 GLY A C 1
ATOM 1187 O O . GLY A 1 159 ? 6.882 9.007 -2.350 1.00 98.06 159 GLY A O 1
ATOM 1188 N N . ALA A 1 160 ? 5.056 10.312 -2.599 1.00 98.25 160 ALA A N 1
ATOM 1189 C CA . ALA A 1 160 ? 5.060 10.383 -4.054 1.00 98.25 160 ALA A CA 1
ATOM 1190 C C . ALA A 1 160 ? 4.752 11.811 -4.522 1.00 98.25 160 ALA A C 1
ATOM 1192 O O . ALA A 1 160 ? 3.993 12.532 -3.865 1.00 98.25 160 ALA A O 1
ATOM 1193 N N . GLY A 1 161 ? 5.324 12.207 -5.660 1.00 97.25 161 GLY A N 1
ATOM 1194 C CA . GLY A 1 161 ? 5.013 13.469 -6.335 1.00 97.25 161 GLY A CA 1
ATOM 1195 C C . GLY A 1 161 ? 5.415 14.729 -5.567 1.00 97.25 161 GLY A C 1
ATOM 1196 O O . GLY A 1 161 ? 4.879 15.801 -5.832 1.00 97.25 161 GLY A O 1
ATOM 1197 N N . GLN A 1 162 ? 6.302 14.619 -4.575 1.00 97.69 162 GLN A N 1
ATOM 1198 C CA . GLN A 1 162 ? 6.680 15.760 -3.741 1.00 97.69 162 GLN A CA 1
ATOM 1199 C C . GLN A 1 162 ? 7.807 16.569 -4.388 1.00 97.69 162 GLN A C 1
ATOM 1201 O O . GLN A 1 162 ? 8.655 16.030 -5.097 1.00 97.69 162 GLN A O 1
ATOM 1206 N N . GLN A 1 163 ? 7.844 17.872 -4.112 1.00 97.62 163 GLN A N 1
ATOM 1207 C CA . GLN A 1 163 ? 8.874 18.779 -4.636 1.00 97.62 163 GLN A CA 1
ATOM 1208 C C . GLN A 1 163 ? 10.068 18.893 -3.677 1.00 97.62 163 GLN A C 1
ATOM 1210 O O . GLN A 1 163 ? 11.223 18.857 -4.098 1.00 97.62 163 GLN A O 1
ATOM 1215 N N . SER A 1 164 ? 9.793 18.957 -2.371 1.00 97.94 164 SER A N 1
ATOM 1216 C CA . SER A 1 164 ? 10.794 19.030 -1.304 1.00 97.94 164 SER A CA 1
ATOM 1217 C C . SER A 1 164 ? 11.143 17.638 -0.782 1.00 97.94 164 SER A C 1
ATOM 1219 O O . SER A 1 164 ? 10.269 16.858 -0.393 1.00 97.94 164 SER A O 1
ATOM 1221 N N . ARG A 1 165 ? 12.444 17.319 -0.739 1.00 97.31 165 ARG A N 1
ATOM 1222 C CA . ARG A 1 165 ? 12.933 16.033 -0.218 1.00 97.31 165 ARG A CA 1
ATOM 1223 C C . ARG A 1 165 ? 12.545 15.842 1.246 1.00 97.31 165 ARG A C 1
ATOM 1225 O O . ARG A 1 165 ? 12.073 14.768 1.608 1.00 97.31 165 ARG A O 1
ATOM 1232 N N . VAL A 1 166 ? 12.723 16.878 2.065 1.00 97.75 166 VAL A N 1
ATOM 1233 C CA . VAL A 1 166 ? 12.415 16.840 3.501 1.00 97.75 166 VAL A CA 1
ATOM 1234 C C . VAL A 1 166 ? 10.919 16.638 3.722 1.00 97.75 166 VAL A C 1
ATOM 1236 O O . VAL A 1 166 ? 10.529 15.828 4.561 1.00 97.75 166 VAL A O 1
ATOM 1239 N N . ASP A 1 167 ? 10.073 17.302 2.938 1.00 97.81 167 ASP A N 1
ATOM 1240 C CA . ASP A 1 167 ? 8.623 17.148 3.083 1.00 97.81 167 ASP A CA 1
ATOM 1241 C C . ASP A 1 167 ? 8.147 15.782 2.588 1.00 97.81 167 ASP A C 1
ATOM 1243 O O . ASP A 1 167 ? 7.260 15.186 3.198 1.00 97.81 167 ASP A O 1
ATOM 1247 N N . CYS A 1 168 ? 8.809 15.210 1.578 1.00 98.31 168 CYS A N 1
ATOM 1248 C CA . CYS A 1 168 ? 8.568 13.830 1.170 1.00 98.31 168 CYS A CA 1
ATOM 1249 C C . CYS A 1 168 ? 8.902 12.826 2.282 1.00 98.31 168 CYS A C 1
ATOM 1251 O O . CYS A 1 168 ? 8.129 11.894 2.507 1.00 98.31 168 CYS A O 1
ATOM 1253 N N . VAL A 1 169 ? 10.013 13.029 3.003 1.00 98.25 169 VAL A N 1
ATOM 1254 C CA . VAL A 1 169 ? 10.375 12.206 4.170 1.00 98.25 169 VAL A CA 1
ATOM 1255 C C . VAL A 1 169 ? 9.333 12.358 5.276 1.00 98.25 169 VAL A C 1
ATOM 1257 O O . VAL A 1 169 ? 8.843 11.352 5.781 1.00 98.25 169 VAL A O 1
ATOM 1260 N N . LYS A 1 170 ? 8.932 13.591 5.619 1.00 98.00 170 LYS A N 1
ATOM 1261 C CA . LYS A 1 170 ? 7.893 13.844 6.633 1.00 98.00 170 LYS A CA 1
ATOM 1262 C C . LYS A 1 170 ? 6.563 13.191 6.259 1.00 98.00 170 LYS A C 1
ATOM 1264 O O . LYS A 1 170 ? 5.920 12.579 7.107 1.00 98.00 170 LYS A O 1
ATOM 1269 N N . LEU A 1 171 ? 6.139 13.298 4.999 1.00 97.94 171 LEU A N 1
ATOM 1270 C CA . LEU A 1 171 ? 4.898 12.698 4.512 1.00 97.94 171 LEU A CA 1
ATOM 1271 C C . LEU A 1 171 ? 4.946 11.173 4.610 1.00 97.94 171 LEU A C 1
ATOM 1273 O O . LEU A 1 171 ? 4.045 10.577 5.199 1.00 97.94 171 LEU A O 1
ATOM 1277 N N . ALA A 1 172 ? 5.999 10.549 4.083 1.00 97.94 172 ALA A N 1
ATOM 1278 C CA . ALA A 1 172 ? 6.167 9.103 4.152 1.00 97.94 172 ALA A CA 1
ATOM 1279 C C . ALA A 1 172 ? 6.274 8.624 5.615 1.00 97.94 172 ALA A C 1
ATOM 1281 O O . ALA A 1 172 ? 5.616 7.656 5.986 1.00 97.94 172 ALA A O 1
ATOM 1282 N N . GLY A 1 173 ? 6.985 9.360 6.475 1.00 97.25 173 GLY A N 1
ATOM 1283 C CA . GLY A 1 173 ? 7.098 9.085 7.910 1.00 97.25 173 GLY A CA 1
ATOM 1284 C C . GLY A 1 173 ? 5.770 9.187 8.673 1.00 97.25 173 GLY A C 1
ATOM 1285 O O . GLY A 1 173 ? 5.495 8.356 9.536 1.00 97.25 173 GLY A O 1
ATOM 1286 N N . ARG A 1 174 ? 4.881 10.132 8.323 1.00 96.56 174 ARG A N 1
ATOM 1287 C CA . ARG A 1 174 ? 3.509 10.170 8.877 1.00 96.56 174 ARG A CA 1
ATOM 1288 C C . ARG A 1 174 ? 2.713 8.913 8.525 1.00 96.56 174 ARG A C 1
ATOM 1290 O O . ARG A 1 174 ? 1.961 8.416 9.366 1.00 96.56 174 ARG A O 1
ATOM 1297 N N . LYS A 1 175 ? 2.899 8.372 7.315 1.00 97.38 175 LYS A N 1
ATOM 1298 C CA . LYS A 1 175 ? 2.287 7.094 6.924 1.00 97.38 175 LYS A CA 1
ATOM 1299 C C . LYS A 1 175 ? 2.847 5.931 7.737 1.00 97.38 175 LYS A C 1
ATOM 1301 O O . LYS A 1 175 ? 2.052 5.150 8.244 1.00 97.38 175 LYS A O 1
ATOM 1306 N N . VAL A 1 176 ? 4.162 5.888 7.975 1.00 97.38 176 VAL A N 1
ATOM 1307 C CA . VAL A 1 176 ? 4.783 4.894 8.875 1.00 97.38 176 VAL A CA 1
ATOM 1308 C C . VAL A 1 176 ? 4.189 4.974 10.283 1.00 97.38 176 VAL A C 1
ATOM 1310 O O . VAL A 1 176 ? 3.767 3.957 10.830 1.00 97.38 176 VAL A O 1
ATOM 1313 N N . ARG A 1 177 ? 4.081 6.182 10.856 1.00 96.62 177 ARG A N 1
ATOM 1314 C CA . ARG A 1 177 ? 3.464 6.393 12.179 1.00 96.62 177 ARG A CA 1
ATOM 1315 C C . ARG A 1 177 ? 2.028 5.868 12.215 1.00 96.62 177 ARG A C 1
ATOM 1317 O O . ARG A 1 177 ? 1.653 5.157 13.140 1.00 96.62 177 ARG A O 1
ATOM 1324 N N . THR A 1 178 ? 1.232 6.185 11.197 1.00 96.62 178 THR A N 1
ATOM 1325 C CA . THR A 1 178 ? -0.157 5.712 11.090 1.00 96.62 178 THR A CA 1
ATOM 1326 C C . THR A 1 178 ? -0.219 4.196 10.937 1.00 96.62 178 THR A C 1
ATOM 1328 O O . THR A 1 178 ? -1.050 3.547 11.572 1.00 96.62 178 THR A O 1
ATOM 1331 N N . TRP A 1 179 ? 0.676 3.615 10.135 1.00 96.31 179 TRP A N 1
ATOM 1332 C CA . TRP A 1 179 ? 0.777 2.173 9.960 1.00 96.31 179 TRP A CA 1
ATOM 1333 C C . TRP A 1 179 ? 1.039 1.475 11.293 1.00 96.31 179 TRP A C 1
ATOM 1335 O O . TRP A 1 179 ? 0.269 0.578 11.618 1.00 96.31 179 TRP A O 1
ATOM 1345 N N . TYR A 1 180 ? 2.011 1.938 12.089 1.00 96.19 180 TYR A N 1
ATOM 1346 C CA . TYR A 1 180 ? 2.298 1.393 13.424 1.00 96.19 180 TYR A CA 1
ATOM 1347 C C . TYR A 1 180 ? 1.122 1.554 14.394 1.00 96.19 180 TYR A C 1
ATOM 1349 O O . TYR A 1 180 ? 0.682 0.612 15.054 1.00 96.19 180 TYR A O 1
ATOM 1357 N N . LEU A 1 181 ? 0.550 2.757 14.472 1.00 97.25 181 LEU A N 1
ATOM 1358 C CA . LEU A 1 181 ? -0.536 3.034 15.413 1.00 97.25 181 LEU A CA 1
ATOM 1359 C C . LEU A 1 181 ? -1.807 2.235 15.101 1.00 97.25 181 LEU A C 1
ATOM 1361 O O . LEU A 1 181 ? -2.598 1.982 16.006 1.00 97.25 181 LEU A O 1
ATOM 1365 N N . ARG A 1 182 ? -1.994 1.734 13.873 1.00 95.94 182 ARG A N 1
ATOM 1366 C CA . ARG A 1 182 ? -3.091 0.799 13.560 1.00 95.94 182 ARG A CA 1
ATOM 1367 C C . ARG A 1 182 ? -2.998 -0.533 14.307 1.00 95.94 182 ARG A C 1
ATOM 1369 O O . ARG A 1 182 ? -4.014 -1.223 14.380 1.00 95.94 182 ARG 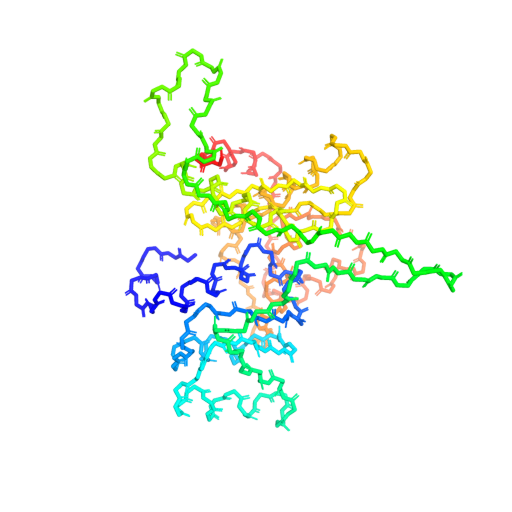A O 1
ATOM 1376 N N . GLN A 1 183 ? -1.835 -0.901 14.849 1.00 94.44 183 GLN A N 1
ATOM 1377 C CA . GLN A 1 183 ? -1.681 -2.069 15.725 1.00 94.44 183 GLN A CA 1
ATOM 1378 C C . GLN A 1 183 ? -1.814 -1.734 17.219 1.00 94.44 183 GLN A C 1
ATOM 1380 O O . GLN A 1 183 ? -1.752 -2.641 18.047 1.00 94.44 183 GLN A O 1
ATOM 1385 N N . HIS A 1 184 ? -2.031 -0.468 17.586 1.00 97.06 184 HIS A N 1
ATOM 1386 C CA . HIS A 1 184 ? -2.218 -0.080 18.980 1.00 97.06 184 HIS A CA 1
ATOM 1387 C C . HIS A 1 184 ? -3.452 -0.790 19.583 1.00 97.06 184 HIS A C 1
ATOM 1389 O O . HIS A 1 184 ? -4.516 -0.779 18.953 1.00 97.06 184 HIS A O 1
ATOM 1395 N N . PRO A 1 185 ? -3.384 -1.341 20.815 1.00 95.94 185 PRO A N 1
ATOM 1396 C CA . PRO A 1 185 ? -4.489 -2.086 21.427 1.00 95.94 185 PRO A CA 1
ATOM 1397 C C . PRO A 1 185 ? -5.827 -1.336 21.417 1.00 95.94 185 PRO A C 1
ATOM 1399 O O . PRO A 1 185 ? -6.824 -1.881 20.956 1.00 95.94 185 PRO A O 1
ATOM 1402 N N . LYS A 1 186 ? -5.843 -0.047 21.798 1.00 96.69 186 LYS A N 1
ATOM 1403 C CA . LYS A 1 186 ? -7.052 0.800 21.708 1.00 96.69 186 LYS A CA 1
ATOM 1404 C C . LYS A 1 186 ? -7.643 0.913 20.295 1.00 96.69 186 LYS A C 1
ATOM 1406 O O . LYS A 1 186 ? -8.850 1.055 20.161 1.00 96.69 186 LYS A O 1
ATOM 1411 N N . VAL A 1 187 ? -6.818 0.881 19.246 1.00 96.94 187 VAL A N 1
ATOM 1412 C CA . VAL A 1 187 ? -7.285 0.975 17.850 1.00 96.94 187 VAL A CA 1
ATOM 1413 C C . VAL A 1 187 ? -7.870 -0.363 17.389 1.00 96.94 187 VAL A C 1
ATOM 1415 O O . VAL A 1 187 ? -8.884 -0.408 16.684 1.00 96.94 187 VAL A O 1
ATOM 1418 N N . LEU A 1 188 ? -7.241 -1.468 17.795 1.00 95.06 188 LEU A N 1
ATOM 1419 C CA . LEU A 1 188 ? -7.720 -2.815 17.499 1.00 95.06 188 LEU A CA 1
ATOM 1420 C C . LEU A 1 188 ? -9.030 -3.128 18.235 1.00 95.06 188 LEU A C 1
ATOM 1422 O O . LEU A 1 188 ? -9.919 -3.732 17.631 1.00 95.06 188 LEU A O 1
ATOM 1426 N N . ASP A 1 189 ? -9.165 -2.660 19.479 1.00 95.50 189 ASP A N 1
ATOM 1427 C CA . ASP A 1 189 ? -10.296 -2.954 20.366 1.00 95.50 189 ASP A CA 1
ATOM 1428 C C . ASP A 1 189 ? -11.547 -2.085 20.131 1.00 95.50 189 ASP A C 1
ATOM 1430 O O . ASP A 1 189 ? -12.582 -2.324 20.750 1.00 95.50 189 ASP A O 1
ATOM 1434 N N . LEU A 1 190 ? -11.498 -1.120 19.201 1.00 96.25 190 LEU A N 1
ATOM 1435 C CA . LEU A 1 190 ? -12.646 -0.272 18.859 1.00 96.25 190 LEU A CA 1
ATOM 1436 C C . LEU A 1 190 ? -13.931 -1.087 18.593 1.00 96.25 190 LEU A C 1
ATOM 1438 O O . LEU A 1 190 ? -13.956 -1.971 17.728 1.00 96.25 190 LEU A O 1
ATOM 1442 N N . LYS A 1 191 ? -15.010 -0.748 19.315 1.00 96.50 191 LYS A N 1
ATOM 1443 C CA . LYS A 1 191 ? -16.312 -1.437 19.275 1.00 96.50 191 LYS A CA 1
ATOM 1444 C C . LYS A 1 191 ? -17.316 -0.693 18.396 1.00 96.50 191 LYS A C 1
ATOM 1446 O O . LYS A 1 191 ? -17.894 0.319 18.787 1.00 96.50 191 LYS A O 1
ATOM 1451 N N . PHE A 1 192 ? -17.509 -1.204 17.188 1.00 97.12 192 PHE A N 1
ATOM 1452 C CA . PHE A 1 192 ? -18.447 -0.650 16.214 1.00 97.12 192 PHE A CA 1
ATOM 1453 C C . PHE A 1 192 ? -19.852 -1.210 16.416 1.00 97.12 192 PHE A C 1
ATOM 1455 O O . PHE A 1 192 ? -19.990 -2.391 16.726 1.00 97.12 192 PHE A O 1
ATOM 1462 N N . ARG A 1 193 ? -20.873 -0.393 16.136 1.00 97.44 193 ARG A N 1
ATOM 1463 C CA . ARG A 1 193 ? -22.268 -0.848 16.063 1.00 97.44 193 ARG A CA 1
ATOM 1464 C C . AR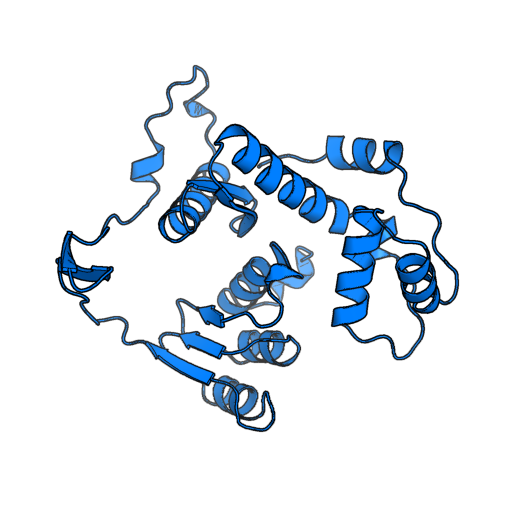G A 1 193 ? -22.439 -1.946 15.014 1.00 97.44 193 ARG A C 1
ATOM 1466 O O . ARG A 1 193 ? -21.694 -2.033 14.026 1.00 97.44 193 ARG A O 1
ATOM 1473 N N . GLU A 1 194 ? -23.480 -2.750 15.193 1.00 96.25 194 GLU A N 1
ATOM 1474 C CA . GLU A 1 194 ? -23.923 -3.696 14.174 1.00 96.25 194 GLU A CA 1
ATOM 1475 C C . GLU A 1 194 ? -24.234 -2.976 12.844 1.00 96.25 194 GLU A C 1
ATOM 1477 O O . GLU A 1 194 ? -24.688 -1.834 12.813 1.00 96.25 194 GLU A O 1
ATOM 1482 N N . GLY A 1 195 ? -23.926 -3.626 11.719 1.00 94.50 195 GLY A N 1
ATOM 1483 C CA . GLY A 1 195 ? -24.179 -3.087 10.378 1.00 94.50 195 GLY A CA 1
ATOM 1484 C C . GLY A 1 195 ? -23.108 -2.138 9.820 1.00 94.50 195 GLY A C 1
ATOM 1485 O O . GLY A 1 195 ? -23.073 -1.934 8.605 1.00 94.50 195 GLY A O 1
ATOM 1486 N N . VAL A 1 196 ? -22.180 -1.616 10.637 1.00 95.94 196 VAL A N 1
ATOM 1487 C CA . VAL A 1 196 ? -21.073 -0.777 10.131 1.00 95.94 196 VAL A CA 1
ATOM 1488 C C . VAL A 1 196 ? -20.184 -1.601 9.198 1.00 95.94 196 VAL A C 1
ATOM 1490 O O . VAL A 1 196 ? -19.624 -2.628 9.609 1.00 95.94 196 VAL A O 1
ATOM 1493 N N . LYS A 1 197 ? -20.040 -1.159 7.942 1.00 93.25 197 LYS A N 1
ATOM 1494 C CA . LYS A 1 197 ? -19.330 -1.909 6.898 1.00 93.25 197 LYS A CA 1
ATOM 1495 C C . LYS A 1 197 ? -17.835 -1.959 7.183 1.00 93.25 197 LYS A C 1
ATOM 1497 O O . LYS A 1 197 ? -17.266 -1.088 7.833 1.00 93.25 197 LYS A O 1
ATOM 1502 N N . ARG A 1 198 ? -17.159 -2.965 6.624 1.00 90.56 198 ARG A N 1
ATOM 1503 C CA . ARG A 1 198 ? -15.716 -3.165 6.820 1.00 90.56 198 ARG A CA 1
ATOM 1504 C C . ARG A 1 198 ? -14.882 -1.933 6.453 1.00 90.56 198 ARG A C 1
ATOM 1506 O O . ARG A 1 198 ? -13.984 -1.588 7.214 1.00 90.56 198 ARG A O 1
ATOM 1513 N N . GLN A 1 199 ? -15.170 -1.291 5.319 1.00 91.12 199 GLN A N 1
ATOM 1514 C CA . GLN A 1 199 ? -14.429 -0.100 4.891 1.00 91.12 199 GLN A CA 1
ATOM 1515 C C . GLN A 1 199 ? -14.619 1.060 5.873 1.00 91.12 199 GLN A C 1
ATOM 1517 O O . GLN A 1 199 ? -13.644 1.707 6.237 1.00 91.12 199 GLN A O 1
ATOM 1522 N N . ASP A 1 200 ? -15.838 1.265 6.371 1.00 93.88 200 ASP A N 1
ATOM 1523 C CA . ASP A 1 200 ? -16.132 2.325 7.339 1.00 93.88 200 ASP A CA 1
ATOM 1524 C C . ASP A 1 200 ? -15.353 2.106 8.643 1.00 93.88 200 ASP A C 1
ATOM 1526 O O . ASP A 1 200 ? -14.729 3.032 9.152 1.00 93.88 200 ASP A O 1
ATOM 1530 N N . ARG A 1 201 ? -15.249 0.853 9.114 1.00 95.12 201 ARG A N 1
ATOM 1531 C CA . ARG A 1 201 ? -14.416 0.495 10.281 1.00 95.12 201 ARG A CA 1
ATOM 1532 C C . ARG A 1 201 ? -12.931 0.787 10.062 1.00 95.12 201 ARG A C 1
ATOM 1534 O O . ARG A 1 201 ? -12.242 1.212 10.988 1.00 95.12 201 ARG A O 1
ATOM 1541 N N . VAL A 1 202 ? -12.416 0.529 8.858 1.00 93.94 202 VAL A N 1
ATOM 1542 C CA . VAL A 1 202 ? -11.022 0.838 8.496 1.00 93.94 202 VAL A CA 1
ATOM 1543 C C . VAL A 1 202 ? -10.797 2.348 8.512 1.00 93.94 202 VAL A C 1
ATOM 1545 O O . VAL A 1 202 ? -9.873 2.806 9.182 1.00 93.94 202 VAL A O 1
ATOM 1548 N N . ASN A 1 203 ? -11.673 3.112 7.857 1.00 94.44 203 ASN A N 1
ATOM 1549 C CA . ASN A 1 203 ? -11.602 4.571 7.819 1.00 94.44 203 ASN A CA 1
ATOM 1550 C C . ASN A 1 203 ? -11.690 5.163 9.234 1.00 94.44 203 ASN A C 1
ATOM 1552 O O . ASN A 1 203 ? -10.889 6.014 9.609 1.00 94.44 203 ASN A O 1
ATOM 1556 N N . ALA A 1 204 ? -12.616 4.663 10.055 1.00 95.94 204 ALA A N 1
ATOM 1557 C CA . ALA A 1 204 ? -12.803 5.113 11.426 1.00 95.94 204 ALA A CA 1
ATOM 1558 C C . ALA A 1 204 ? -11.574 4.855 12.310 1.00 95.94 204 ALA A C 1
ATOM 1560 O O . ALA A 1 204 ? -11.244 5.706 13.132 1.00 95.94 204 ALA A O 1
ATOM 1561 N N . ARG A 1 205 ? -10.869 3.729 12.125 1.00 96.50 205 ARG A N 1
ATOM 1562 C CA . ARG A 1 205 ? -9.604 3.438 12.825 1.00 96.50 205 ARG A CA 1
ATOM 1563 C C . ARG A 1 205 ? -8.483 4.396 12.437 1.00 96.50 205 ARG A C 1
ATOM 1565 O O . ARG A 1 205 ? -7.742 4.822 13.313 1.00 96.50 205 ARG A O 1
ATOM 1572 N N . VAL A 1 206 ? -8.353 4.726 11.151 1.00 95.56 206 VAL A N 1
ATOM 1573 C CA . VAL A 1 206 ? -7.343 5.695 10.689 1.00 95.56 206 VAL A CA 1
ATOM 1574 C C . VAL A 1 206 ? -7.652 7.079 11.255 1.00 95.56 206 VAL A C 1
ATOM 1576 O O . VAL A 1 206 ? -6.802 7.679 11.902 1.00 95.56 206 VAL A O 1
ATOM 1579 N N . ARG A 1 207 ? -8.906 7.522 11.151 1.00 95.00 207 ARG A N 1
ATOM 1580 C CA . ARG A 1 207 ? -9.351 8.817 11.683 1.00 95.00 207 ARG A CA 1
ATOM 1581 C C . ARG A 1 207 ? -9.200 8.936 13.198 1.00 95.00 207 ARG A C 1
ATOM 1583 O O . ARG A 1 207 ? -8.862 9.998 13.701 1.00 95.00 207 ARG A O 1
ATOM 1590 N N . TYR A 1 208 ? -9.393 7.842 13.929 1.00 96.75 208 TYR A N 1
ATOM 1591 C CA . TYR A 1 208 ? -9.137 7.787 15.368 1.00 96.75 208 TYR A CA 1
ATOM 1592 C C . TYR A 1 208 ? -7.659 8.037 15.727 1.00 96.75 208 TYR A C 1
ATOM 1594 O O . TYR A 1 208 ? -7.368 8.614 16.771 1.00 96.75 208 TYR A O 1
ATOM 1602 N N . ILE A 1 209 ? -6.726 7.623 14.862 1.00 96.75 209 ILE A N 1
ATOM 1603 C CA . ILE A 1 209 ? -5.287 7.874 15.029 1.00 96.75 209 ILE A CA 1
ATOM 1604 C C . ILE A 1 209 ? -4.948 9.331 14.699 1.00 96.75 209 ILE A C 1
ATOM 1606 O O . ILE A 1 209 ? -4.201 9.970 15.446 1.00 96.75 209 ILE A O 1
ATOM 1610 N N . GLU A 1 210 ? -5.472 9.833 13.579 1.00 93.12 210 GLU A N 1
ATOM 1611 C CA . GLU A 1 210 ? -5.191 11.181 13.075 1.00 93.12 210 GLU A CA 1
ATOM 1612 C C . GLU A 1 210 ? -5.773 12.258 13.998 1.00 93.12 210 GLU A C 1
ATOM 1614 O O . GLU A 1 210 ? -5.075 13.207 14.350 1.00 93.12 210 GLU A O 1
ATOM 1619 N N . GLY A 1 211 ? -7.009 12.069 14.472 1.00 90.12 211 GLY A N 1
ATOM 1620 C CA . GLY A 1 211 ? -7.664 12.963 15.431 1.00 90.12 211 GLY A CA 1
ATOM 1621 C C . GLY A 1 211 ? -8.079 14.326 14.863 1.00 90.12 211 GLY A C 1
ATOM 1622 O O . GLY A 1 211 ? -8.574 15.168 15.608 1.00 90.12 211 GLY A O 1
ATOM 1623 N N . ASP A 1 212 ? -7.913 14.552 13.563 1.00 87.56 212 ASP A N 1
ATOM 1624 C CA . ASP A 1 212 ? -8.127 15.818 12.858 1.00 87.56 212 ASP A CA 1
ATOM 1625 C C . ASP A 1 212 ? -9.566 15.954 12.325 1.00 87.56 212 ASP A C 1
ATOM 1627 O O . ASP A 1 212 ? -9.820 16.071 11.124 1.00 87.56 212 ASP A O 1
ATOM 1631 N N . PHE A 1 213 ? -10.535 15.920 13.242 1.00 91.56 213 PHE A N 1
ATOM 1632 C CA . PHE A 1 213 ? -11.960 16.027 12.917 1.00 91.56 213 PHE A CA 1
ATOM 1633 C C . PHE A 1 213 ? -12.447 17.475 12.814 1.00 91.56 213 PHE A C 1
ATOM 1635 O O . PHE A 1 213 ? -12.236 18.267 13.735 1.00 91.56 213 PHE A O 1
ATOM 1642 N N . THR A 1 214 ? -13.235 17.790 11.778 1.00 94.31 214 THR A N 1
ATOM 1643 C CA . THR A 1 214 ? -14.216 18.884 11.896 1.00 94.31 214 THR A CA 1
ATOM 1644 C C . THR A 1 214 ? -15.353 18.481 12.852 1.00 94.31 214 THR A C 1
ATOM 1646 O O . THR A 1 214 ? -15.577 17.282 13.074 1.00 94.31 214 THR A O 1
ATOM 1649 N N . PRO A 1 215 ? -16.120 19.435 13.415 1.00 94.69 215 PRO A N 1
ATOM 1650 C CA . PRO A 1 215 ? -17.268 19.115 14.267 1.00 94.69 215 PRO A CA 1
ATOM 1651 C C . PRO A 1 215 ? -18.271 18.147 13.611 1.00 94.69 215 PRO A C 1
ATOM 1653 O O . PRO A 1 215 ? -18.733 17.198 14.242 1.00 94.69 215 PRO A O 1
ATOM 1656 N N . GLU A 1 216 ? -18.560 18.320 12.321 1.00 94.38 216 GLU A N 1
ATOM 1657 C CA . GLU A 1 216 ? -19.507 17.490 11.566 1.00 94.38 216 GLU A CA 1
ATOM 1658 C C . GLU A 1 216 ? -18.949 16.094 11.269 1.00 94.38 216 GLU A C 1
ATOM 1660 O O . GLU A 1 216 ? -19.679 15.099 11.223 1.00 94.38 216 GLU A O 1
ATOM 1665 N N . GLU A 1 217 ? -17.643 15.993 11.029 1.00 94.75 217 GLU A N 1
ATOM 1666 C CA . GLU A 1 217 ? -16.963 14.708 10.881 1.00 94.75 217 GLU A CA 1
ATOM 1667 C C . GLU A 1 217 ? -16.953 13.933 12.190 1.00 94.75 217 GLU A C 1
ATOM 1669 O O . GLU A 1 217 ? -17.172 12.721 12.171 1.00 94.75 217 GLU A O 1
ATOM 1674 N N . ARG A 1 218 ? -16.762 14.625 13.317 1.00 94.75 218 ARG A N 1
ATOM 1675 C CA . ARG A 1 218 ? -16.784 14.012 14.642 1.00 94.75 218 ARG A CA 1
ATOM 1676 C C . ARG A 1 218 ? -18.134 13.367 14.933 1.00 94.75 218 ARG A C 1
ATOM 1678 O O . ARG A 1 218 ? -18.159 12.191 15.271 1.00 94.75 218 ARG A O 1
ATOM 1685 N N . VAL A 1 219 ? -19.245 14.071 14.703 1.00 95.62 219 VAL A N 1
ATOM 1686 C CA . VAL A 1 219 ? -20.599 13.513 14.901 1.00 95.62 219 VAL A CA 1
ATOM 1687 C C . VAL A 1 219 ? -20.815 12.249 14.059 1.00 95.62 219 VAL A C 1
ATOM 1689 O O . VAL A 1 219 ? -21.294 11.231 14.560 1.00 95.62 219 VAL A O 1
ATOM 1692 N N . ARG A 1 220 ? -20.421 12.278 12.777 1.00 95.06 220 ARG A N 1
ATOM 1693 C CA . ARG A 1 220 ? -20.545 11.116 11.875 1.00 95.06 220 ARG A CA 1
ATOM 1694 C C . ARG A 1 220 ? -19.648 9.950 12.284 1.00 95.06 220 ARG A C 1
ATOM 1696 O O . ARG A 1 220 ? -20.018 8.795 12.088 1.00 95.06 220 ARG A O 1
ATOM 1703 N N . TRP A 1 221 ? -18.465 10.239 12.814 1.00 96.44 221 TRP A N 1
ATOM 1704 C CA . TRP A 1 221 ? -17.546 9.225 13.311 1.00 96.44 221 TRP A CA 1
ATOM 1705 C C . TRP A 1 221 ? -18.076 8.593 14.605 1.00 96.44 221 TRP A C 1
ATOM 1707 O O . TRP A 1 221 ? -18.198 7.373 14.664 1.00 96.44 221 TRP A O 1
ATOM 1717 N N . GLU A 1 222 ? -18.503 9.397 15.583 1.00 96.50 222 GLU A N 1
ATOM 1718 C CA . GLU A 1 222 ? -19.057 8.936 16.866 1.00 96.50 222 GLU A CA 1
ATOM 1719 C C . GLU A 1 222 ? -20.305 8.056 16.684 1.00 96.50 222 GLU A C 1
ATOM 1721 O O . GLU A 1 222 ? -20.462 7.049 17.377 1.00 96.50 222 GLU A O 1
ATOM 1726 N N . ALA A 1 223 ? -21.147 8.356 15.688 1.00 96.31 223 ALA A N 1
ATOM 1727 C CA . ALA A 1 223 ? -22.340 7.571 15.366 1.00 96.31 223 ALA A CA 1
ATOM 1728 C C . ALA A 1 223 ? -22.057 6.104 14.971 1.00 96.31 223 ALA A C 1
ATOM 1730 O O . ALA A 1 223 ? -22.971 5.279 14.988 1.00 96.31 223 ALA A O 1
ATOM 1731 N N . GLN A 1 224 ? -20.811 5.751 14.627 1.00 97.19 224 GLN A N 1
ATOM 1732 C CA . GLN A 1 224 ? -20.426 4.380 14.266 1.00 97.19 224 GLN A CA 1
ATOM 1733 C C . GLN A 1 224 ? -20.196 3.467 15.481 1.00 97.19 224 GLN A C 1
ATOM 1735 O O . GLN A 1 224 ? -20.069 2.252 15.308 1.00 97.19 224 GLN A O 1
ATOM 1740 N N . PHE A 1 225 ? -20.141 4.015 16.697 1.00 97.19 225 PHE A N 1
ATOM 1741 C CA . PHE A 1 225 ? -19.776 3.281 17.911 1.00 97.19 225 PHE A CA 1
ATOM 1742 C C . PHE A 1 225 ? -20.966 3.119 18.857 1.00 97.19 225 PHE A C 1
ATOM 1744 O O . PHE A 1 225 ? -21.829 3.995 18.955 1.00 97.19 225 PHE A O 1
ATOM 1751 N N . GLU A 1 226 ? -21.033 1.979 19.545 1.00 91.12 226 GLU A N 1
ATOM 1752 C CA . GLU A 1 226 ? -22.016 1.760 20.619 1.00 91.12 226 GLU A CA 1
ATOM 1753 C C . GLU A 1 226 ? -21.730 2.707 21.785 1.00 91.12 226 GLU A C 1
ATOM 1755 O O . GLU A 1 226 ? -22.606 3.454 22.216 1.00 91.12 226 GLU A O 1
ATOM 1760 N N . THR A 1 227 ? -20.460 2.736 22.188 1.00 93.94 227 THR A N 1
ATOM 1761 C CA . THR A 1 227 ? -19.890 3.667 23.157 1.00 93.94 227 THR A CA 1
ATOM 1762 C C . THR A 1 227 ? -18.734 4.386 22.484 1.00 93.94 227 THR A C 1
ATOM 1764 O O . THR A 1 227 ? -17.816 3.737 21.978 1.00 93.94 227 THR A O 1
ATOM 1767 N N . VAL A 1 228 ? -18.773 5.721 22.470 1.00 94.69 228 VAL A N 1
ATOM 1768 C CA . VAL A 1 228 ? -17.696 6.533 21.894 1.00 94.69 228 VAL A CA 1
ATOM 1769 C C . VAL A 1 228 ? -16.396 6.230 22.649 1.00 94.69 228 VAL A C 1
ATOM 1771 O O . VAL A 1 228 ? -16.356 6.401 23.871 1.00 94.69 228 VAL A O 1
ATOM 1774 N N . PRO A 1 229 ? -15.342 5.750 21.968 1.00 95.25 229 PRO A N 1
ATOM 1775 C CA . PRO A 1 229 ? -14.092 5.415 22.632 1.00 95.25 229 PRO A CA 1
ATOM 1776 C C . PRO A 1 229 ? -13.395 6.702 23.112 1.00 95.25 229 PRO A C 1
ATOM 1778 O O . PRO A 1 229 ? -13.480 7.737 22.441 1.00 95.25 229 PRO A O 1
ATOM 1781 N N . PRO A 1 230 ? -12.678 6.666 24.251 1.00 94.19 230 PRO A N 1
ATOM 1782 C CA . PRO A 1 230 ? -11.843 7.790 24.661 1.00 94.19 230 PRO A CA 1
ATOM 1783 C C . PRO A 1 230 ? -10.764 8.053 23.600 1.00 94.19 230 PRO A C 1
ATOM 1785 O O . PRO A 1 230 ? -10.360 7.109 22.924 1.00 94.19 230 PRO A O 1
ATOM 1788 N N . PRO A 1 231 ? -10.266 9.291 23.447 1.00 93.69 231 PRO A N 1
ATOM 1789 C CA . PRO A 1 231 ? -9.248 9.594 22.448 1.00 93.69 231 PRO A CA 1
ATOM 1790 C C . PRO A 1 231 ? -7.953 8.812 22.702 1.00 93.69 231 PRO A C 1
ATOM 1792 O O . PRO A 1 231 ? -7.581 8.540 23.847 1.00 93.69 231 PRO A O 1
ATOM 1795 N N . LEU A 1 232 ? -7.238 8.500 21.620 1.00 96.12 232 LEU A N 1
ATOM 1796 C CA . LEU A 1 232 ? -5.853 8.048 21.691 1.00 96.12 232 LEU A CA 1
ATOM 1797 C C . LEU A 1 232 ? -4.967 9.277 21.914 1.00 96.12 232 LEU A C 1
ATOM 1799 O O . LEU A 1 232 ? -4.803 10.090 21.002 1.00 96.12 232 LEU A O 1
ATOM 1803 N N . THR A 1 233 ? -4.447 9.442 23.129 1.00 96.00 233 THR A N 1
ATOM 1804 C CA . THR A 1 233 ? -3.685 10.649 23.493 1.00 96.00 233 THR A CA 1
ATOM 1805 C C . THR A 1 233 ? -2.305 10.656 22.839 1.00 96.00 233 THR A C 1
ATOM 1807 O O . THR A 1 233 ? -1.774 9.600 22.497 1.00 96.00 233 THR A O 1
ATOM 1810 N N . ASP A 1 234 ? -1.688 11.829 22.687 1.00 95.44 234 ASP A N 1
ATOM 1811 C CA . ASP A 1 234 ? -0.345 11.911 22.100 1.00 95.44 234 ASP A CA 1
ATOM 1812 C C . ASP A 1 234 ? 0.704 11.184 22.952 1.00 95.44 234 ASP A C 1
ATOM 1814 O O . ASP A 1 234 ? 1.551 10.494 22.394 1.00 95.44 234 ASP A O 1
ATOM 1818 N N . GLY A 1 235 ? 0.571 11.205 24.285 1.00 97.12 235 GLY A N 1
ATOM 1819 C CA . GLY A 1 235 ? 1.427 10.419 25.180 1.00 97.12 235 GLY A CA 1
ATOM 1820 C C . GLY A 1 235 ? 1.321 8.909 24.938 1.00 97.12 235 GLY A C 1
ATOM 1821 O O . GLY A 1 235 ? 2.339 8.227 24.872 1.00 97.12 235 GLY A O 1
ATOM 1822 N N . GLU A 1 236 ? 0.110 8.388 24.717 1.00 97.12 236 GLU A N 1
ATOM 1823 C CA . GLU A 1 236 ? -0.099 6.969 24.377 1.00 97.12 236 GLU A CA 1
ATOM 1824 C C . GLU A 1 236 ? 0.461 6.622 22.994 1.00 97.12 236 GLU A C 1
ATOM 1826 O O . GLU A 1 236 ? 1.057 5.558 22.807 1.00 97.12 236 GLU A O 1
ATOM 1831 N N . LYS A 1 237 ? 0.301 7.525 22.014 1.00 97.19 237 LYS A N 1
ATOM 1832 C CA . LYS A 1 237 ? 0.901 7.350 20.685 1.00 97.19 237 LYS A CA 1
ATOM 1833 C C . LYS A 1 237 ? 2.419 7.289 20.793 1.00 97.19 237 LYS A C 1
ATOM 1835 O O . LYS A 1 237 ? 3.023 6.415 20.180 1.00 97.19 237 LYS A O 1
ATOM 1840 N N . ASP A 1 238 ? 3.022 8.207 21.536 1.00 96.88 238 ASP A N 1
ATOM 1841 C CA . ASP A 1 238 ? 4.471 8.316 21.659 1.00 96.88 238 ASP A CA 1
ATOM 1842 C C . ASP A 1 238 ? 5.056 7.127 22.438 1.00 96.88 238 ASP A C 1
ATOM 1844 O O . ASP A 1 238 ? 6.058 6.559 22.004 1.00 96.88 238 ASP A O 1
ATOM 1848 N N . GLU A 1 239 ? 4.392 6.660 23.504 1.00 97.31 239 GLU A N 1
ATOM 1849 C CA . GLU A 1 239 ? 4.793 5.446 24.232 1.00 97.31 239 GLU A CA 1
ATOM 1850 C C . GLU A 1 239 ? 4.765 4.203 23.329 1.00 97.31 239 GLU A C 1
ATOM 1852 O O . GLU A 1 239 ? 5.687 3.382 23.348 1.00 97.31 239 GLU A O 1
ATOM 1857 N N . PHE A 1 240 ? 3.723 4.057 22.508 1.00 96.88 240 PHE A N 1
ATOM 1858 C CA . PHE A 1 240 ? 3.629 2.937 21.575 1.00 96.88 240 PHE A CA 1
ATOM 1859 C C . PHE A 1 240 ? 4.683 3.032 20.466 1.00 96.88 240 PHE A C 1
ATOM 1861 O O . PHE A 1 240 ? 5.331 2.038 20.137 1.00 96.88 240 PHE A O 1
ATOM 1868 N N . MET A 1 241 ? 4.895 4.231 19.916 1.00 96.31 241 MET A N 1
ATOM 1869 C CA . MET A 1 241 ? 5.892 4.476 18.871 1.00 96.31 241 MET A CA 1
ATOM 1870 C C . MET A 1 241 ? 7.331 4.320 19.368 1.00 96.31 241 MET A C 1
ATOM 1872 O O . MET A 1 241 ? 8.195 3.985 18.564 1.00 96.31 241 MET A O 1
ATOM 1876 N N . ALA A 1 242 ? 7.603 4.482 20.666 1.00 95.56 242 ALA A N 1
ATOM 1877 C CA . ALA A 1 242 ? 8.920 4.209 21.246 1.00 95.56 242 ALA A CA 1
ATOM 1878 C C . ALA A 1 242 ? 9.352 2.734 21.106 1.00 95.56 242 ALA A C 1
ATOM 1880 O O . ALA A 1 242 ? 10.532 2.424 21.242 1.00 95.56 242 ALA A O 1
ATOM 1881 N N . ARG A 1 243 ? 8.404 1.831 20.817 1.00 91.81 243 ARG A N 1
ATOM 1882 C CA . ARG A 1 243 ? 8.640 0.399 20.571 1.00 91.81 243 ARG A CA 1
ATOM 1883 C C . ARG A 1 243 ? 8.769 0.064 19.078 1.00 91.81 243 ARG A C 1
ATOM 1885 O O . ARG A 1 243 ? 8.932 -1.103 18.737 1.00 91.81 243 ARG A O 1
ATOM 1892 N N . ALA A 1 244 ? 8.636 1.049 18.187 1.00 90.94 244 ALA A N 1
ATOM 1893 C CA . ALA A 1 244 ? 8.759 0.840 16.749 1.00 90.94 244 ALA A CA 1
ATOM 1894 C C . ALA A 1 244 ? 10.233 0.653 16.357 1.00 90.94 244 ALA A C 1
ATOM 1896 O O . ALA A 1 244 ? 11.069 1.514 16.625 1.00 90.94 244 ALA A O 1
ATOM 1897 N N . GLU A 1 245 ? 10.542 -0.451 15.682 1.00 89.56 245 GLU A N 1
ATOM 1898 C CA . GLU A 1 245 ? 11.904 -0.822 15.287 1.00 89.56 245 GLU A CA 1
ATOM 1899 C C . GLU A 1 245 ? 11.932 -1.529 13.924 1.00 89.56 245 GLU A C 1
ATOM 1901 O O . GLU A 1 245 ? 10.909 -2.008 13.426 1.00 89.56 245 GLU A O 1
ATOM 1906 N N . GLY A 1 246 ? 13.117 -1.615 13.315 1.00 82.06 246 GLY A N 1
ATOM 1907 C CA . GLY A 1 246 ? 13.324 -2.391 12.088 1.00 82.06 246 GLY A CA 1
ATOM 1908 C C . GLY A 1 246 ? 12.652 -1.808 10.842 1.00 82.06 246 GLY A C 1
ATOM 1909 O O . GLY A 1 246 ? 12.162 -2.576 10.017 1.00 82.06 246 GLY A O 1
ATOM 1910 N N . VAL A 1 247 ? 12.589 -0.474 10.747 1.00 86.19 247 VAL A N 1
ATOM 1911 C CA . VAL A 1 247 ? 12.300 0.282 9.513 1.00 86.19 247 VAL A CA 1
ATOM 1912 C C . VAL A 1 247 ? 13.600 0.853 8.964 1.00 86.19 247 VAL A C 1
ATOM 1914 O O . VAL A 1 247 ? 14.415 1.304 9.801 1.00 86.19 247 VAL A O 1
#

Organism: NCBI:txid2749911

Radius of gyration: 20.66 Å; chains: 1; bounding box: 56×41×55 Å

Foldseek 3Di:
DPPVVLVPADPQLNQQVQACLLPVVVCQQAEAETAAAAELSNLVVVLQGRYQEYEYQHYDPNSCVSQCPHPNNRRYYHHDNPPDDPDQKDWDDDPNDIDIDGDDPDQQALVNVQPDPDPVSVVQDPQNSLQVSLQVVVCSPAAPPKDFGGGPNHTNFMFGDDDDPVVRVVRRVVSNLLSQCCPPPLLVPAAFDPPQGPVLSVVLSSCLSVVPDDPVRVVVSQNGGPHRRDGCDPVNSVVSCVPDDGD

InterPro domains:
  IPR002695 Bifunctional purine biosynthesis protein PurH-like [PF01808] (11-175)
  IPR002695 Bifunctional purine biosynthesis protein PurH-like [PTHR11692] (8-175)
  IPR002695 Bifunctional purine biosynthesis protein PurH-like [SM00798] (2-176)
  IPR016193 Cytidine deaminase-like [SSF53927] (10-246)
  IPR024051 AICAR transformylase, duplicated domain superfamily [G3DSA:3.40.140.20] (2-86)
  IPR024051 AICAR transformylase, duplicated domain superfamily [G3DSA:3.40.140.20] (87-219)

Sequence (247 aa):
VTPEAAAGLTPSALAYLRARNADPMCSFGDFAAVSDVVDEATALILKKEVSDGIVAPGYTPEALEILKKKKGGKFIVLEAKSDYDPGEVEYREVYGMTFAQRRNHIVLSKEHIGAAVTAKKDALTDDAVRDMVVSSVCIKYTQSNSVGFAKDGMMVGVGAGQQSRVDCVKLAGRKVRTWYLRQHPKVLDLKFREGVKRQDRVNARVRYIEGDFTPEERVRWEAQFETVPPPLTDGEKDEFMARAEGV

Secondary structure (DSSP, 8-state):
--HHHHHTS-HHHHHHHHHHHH-TTTTTTEEEE-SSPBPHHHHHHHHHS-EEEEEES-B-HHHHHHHHTGGGGT-EEEE--TT----SEEEEEETTEEEEEE-------GGGG----STTGGG--HHHHHHHHHHHHHHHTSPSS-EEEEETTEEEEEE-S-S-HHHHHHHHHHHHHHHHHTTSHHHHT--BPTT--HHHHHHHHHHHHH----HHHHHHHHTTBSSPPPP--HHHHHHHHTT----

pLDDT: mean 94.6, std 5.95, range [61.06, 98.69]